Protein AF-A0ABD1J0Z0-F1 (afdb_monomer_lite)

InterPro domains:
  IPR004020 DAPIN domain [PF02758] (8-76)
  IPR004020 DAPIN domain [PS50824] (1-85)
  IPR004020 DAPIN domain [SM01289] (4-81)
  IPR011029 Death-like domain superfamily [G3DSA:1.10.533.10] (1-86)
  IPR011029 Death-like domain superfamily [SSF47986] (2-84)

Sequence (266 aa):
MDALKNTLRTTLKKLSAGQFTHFKRHLNERGQIQWGDLENSDRYDTVDQIVQVYTIINSGRIVLGILRAMNLNQMALDMENELNNFHRLHGQEDVRNQEIDNNDNSRSTYMNECRSSFPFLKGLREQEKVRLAALREGRPWMSGNMKASLTSEMSVLSGQIRAVEEEIDQTKYLKERKKTELNMLKEQMNFYRRFKPTFDKSADLLESFETEEQIREEFEKLRQFVRDEEAAMVVAQREEEERRNRRMKEAFHSIIQQCPSLLSTR

Secondary structure (DSSP, 8-state):
-HHHHHHHHHHHHHS-HHHHHHHHHHHHHTTSS-HHHHHS--HHHHHHHHHHHH-HHHHHHHHHHHHHHTT-HHHHHHHHHHHHHHHHHH--S-SS---S---HHHHHHHHHHHHHHHHHHHHHHHHHHHHHHHHHH--TTS-HHHHHHHHHHHHHHHHHHHHHHHHHHHHHHHHHHHHHHHHHHHHHHHHHHHHHHHHHHHHHHHH--HHHHHHHHHHHHHHHHHHHHHHHHHHHHHHHHHHHHHHHHHHHHHHHHHHHHHHS--

Organism: NCBI:txid363190

Foldseek 3Di:
DVQLLVLQLVLLVPDDPVRNVQLLVLVVVVPQDHVVQVVPDDSSSVSVSLCVRQNSVVSLVSSLVSCVVVVVPVSSVVSVVSVVVVCVVPVPPDPDPPPPPDDVPVVVVVVVVVVVCVVVLVVVVVVLVVVLVVLVVPDPPDDPVNSVVVNVVSVVVVVVSVVVVVVVVVVVVVVVVVVVVVVVVVVVVVVCVVCVVVVVVVVVVVVPPPVVVVVVVVVVVVVVVVVVVVVVVVVVVVVVVVVVVVVVVVVVVVVVVCVVVVVPPD

pLDDT: mean 73.11, std 15.33, range [31.53, 94.69]

Structure (mmCIF, N/CA/C/O backbone):
data_AF-A0ABD1J0Z0-F1
#
_entry.id   AF-A0ABD1J0Z0-F1
#
loop_
_atom_site.group_PDB
_atom_site.id
_atom_site.type_symbol
_atom_site.label_atom_id
_atom_site.label_alt_id
_atom_site.label_comp_id
_atom_site.label_asym_id
_atom_site.label_entity_id
_atom_site.label_seq_id
_atom_site.pdbx_PDB_ins_code
_atom_site.Cartn_x
_atom_site.Cartn_y
_atom_site.Cartn_z
_atom_site.occupancy
_atom_site.B_iso_or_equiv
_atom_site.auth_seq_id
_atom_site.auth_comp_id
_atom_site.auth_asym_id
_atom_site.auth_atom_id
_atom_site.pdbx_PDB_model_num
ATOM 1 N N . MET A 1 1 ? -4.048 -16.043 -6.644 1.00 57.72 1 MET A N 1
ATOM 2 C CA . MET A 1 1 ? -4.704 -14.767 -7.018 1.00 57.72 1 MET A CA 1
ATOM 3 C C . MET A 1 1 ? -6.145 -14.710 -6.516 1.00 57.72 1 MET A C 1
ATOM 5 O O . MET A 1 1 ? -6.463 -13.773 -5.795 1.00 57.72 1 MET A O 1
ATOM 9 N N . ASP A 1 2 ? -6.981 -15.719 -6.792 1.00 71.25 2 ASP A N 1
ATOM 10 C CA . ASP A 1 2 ? -8.398 -15.729 -6.368 1.00 71.25 2 ASP A CA 1
ATOM 11 C C . ASP A 1 2 ? -8.613 -15.686 -4.853 1.00 71.25 2 ASP A C 1
ATOM 13 O O . ASP A 1 2 ? -9.567 -15.079 -4.374 1.00 71.25 2 ASP A O 1
ATOM 17 N N . ALA A 1 3 ? -7.689 -16.257 -4.082 1.00 75.62 3 ALA A N 1
ATOM 18 C CA . ALA A 1 3 ? -7.784 -16.264 -2.628 1.00 75.62 3 ALA A CA 1
ATOM 19 C C . ALA A 1 3 ? -7.747 -14.849 -2.011 1.00 75.62 3 ALA A C 1
ATOM 21 O O . ALA A 1 3 ? -8.566 -14.536 -1.155 1.00 75.62 3 ALA A O 1
ATOM 22 N N . LEU A 1 4 ? -6.886 -13.957 -2.520 1.00 79.50 4 LEU A N 1
ATOM 23 C CA . LEU A 1 4 ? -6.795 -12.562 -2.060 1.00 79.50 4 LEU A CA 1
ATOM 24 C C . LEU A 1 4 ? -8.058 -11.767 -2.412 1.00 79.50 4 LEU A C 1
ATOM 26 O O . LEU A 1 4 ? -8.567 -10.991 -1.605 1.00 79.50 4 LEU A O 1
ATOM 30 N N . LYS A 1 5 ? -8.593 -11.996 -3.615 1.00 85.56 5 LYS A N 1
ATOM 31 C CA . LYS A 1 5 ? -9.851 -11.396 -4.064 1.00 85.56 5 LYS A CA 1
ATOM 32 C C . LYS A 1 5 ? -11.025 -11.863 -3.194 1.00 85.56 5 LYS A C 1
ATOM 34 O O . LYS A 1 5 ? -11.883 -11.058 -2.838 1.00 85.56 5 LYS A O 1
ATOM 39 N N . ASN A 1 6 ? -11.033 -13.133 -2.793 1.00 87.25 6 ASN A N 1
ATOM 40 C CA . ASN A 1 6 ? -12.034 -13.681 -1.881 1.00 87.25 6 ASN A CA 1
ATOM 41 C C . ASN A 1 6 ? -11.930 -13.090 -0.473 1.00 87.25 6 ASN A C 1
ATOM 43 O O . ASN A 1 6 ? -12.966 -12.737 0.081 1.00 87.25 6 ASN A O 1
ATOM 47 N N . THR A 1 7 ? -10.724 -12.887 0.063 1.00 88.19 7 THR A N 1
ATOM 48 C CA . THR A 1 7 ? -10.521 -12.197 1.351 1.00 88.19 7 THR A CA 1
ATOM 49 C C . THR A 1 7 ? -11.072 -10.768 1.334 1.00 88.19 7 THR A C 1
ATOM 51 O O . THR A 1 7 ? -11.726 -10.337 2.277 1.00 88.19 7 THR A O 1
ATOM 54 N N . LEU A 1 8 ? -10.895 -10.022 0.238 1.00 89.38 8 LEU A N 1
ATOM 55 C CA . LEU A 1 8 ? -11.501 -8.687 0.107 1.00 89.38 8 LEU A CA 1
ATOM 56 C C . LEU A 1 8 ? -13.035 -8.758 0.149 1.00 89.38 8 LEU A C 1
ATOM 58 O O . LEU A 1 8 ? -13.685 -7.971 0.839 1.00 89.38 8 LEU A O 1
ATOM 62 N N . ARG A 1 9 ? -13.611 -9.735 -0.561 1.00 91.69 9 ARG A N 1
ATOM 63 C CA . ARG A 1 9 ? -15.062 -9.957 -0.630 1.00 91.69 9 ARG A CA 1
ATOM 64 C C . ARG A 1 9 ? -15.645 -10.359 0.724 1.00 91.69 9 ARG A C 1
ATOM 66 O O . ARG A 1 9 ? -16.692 -9.836 1.106 1.00 91.69 9 ARG A O 1
ATOM 73 N N . THR A 1 10 ? -14.993 -11.258 1.460 1.00 91.69 10 THR A N 1
ATOM 74 C CA . THR A 1 10 ? -15.446 -11.683 2.794 1.00 91.69 10 THR A CA 1
ATOM 75 C C . THR A 1 10 ? -15.390 -10.531 3.789 1.00 91.69 10 THR A C 1
ATOM 77 O O . THR A 1 10 ? -16.343 -10.354 4.547 1.00 91.69 10 THR A O 1
ATOM 80 N N . THR A 1 11 ? -14.349 -9.699 3.743 1.00 90.69 11 THR A N 1
ATOM 81 C CA . THR A 1 11 ? -14.239 -8.521 4.611 1.00 90.69 11 THR A CA 1
ATOM 82 C C . THR A 1 11 ? -15.324 -7.491 4.315 1.00 90.69 11 THR A C 1
ATOM 84 O O . THR A 1 11 ? -16.048 -7.081 5.220 1.00 90.69 11 THR A O 1
ATOM 87 N N . LEU A 1 12 ? -15.528 -7.129 3.045 1.00 91.38 12 LEU A N 1
ATOM 88 C CA . LEU A 1 12 ? -16.572 -6.172 2.656 1.00 91.38 12 LEU A CA 1
ATOM 89 C C . LEU A 1 12 ? -17.987 -6.689 2.956 1.00 91.38 12 LEU A C 1
ATOM 91 O O . LEU A 1 12 ? -18.879 -5.899 3.270 1.00 91.38 12 LEU A O 1
ATOM 95 N N . LYS A 1 13 ? -18.203 -8.011 2.932 1.00 92.81 13 LYS A N 1
ATOM 96 C CA . LYS A 1 13 ? -19.469 -8.646 3.335 1.00 92.81 13 LYS A CA 1
ATOM 97 C C . LYS A 1 13 ? -19.798 -8.451 4.816 1.00 92.81 13 LYS A C 1
ATOM 99 O O . LYS A 1 13 ? -20.978 -8.358 5.145 1.00 92.81 13 LYS A O 1
ATOM 104 N N . LYS A 1 14 ? -18.791 -8.362 5.690 1.00 92.00 14 LYS A N 1
ATOM 105 C CA . LYS A 1 14 ? -18.983 -8.134 7.133 1.00 92.00 14 LYS A CA 1
ATOM 106 C C . LYS A 1 14 ? -19.418 -6.695 7.456 1.00 92.00 14 LYS A C 1
ATOM 108 O O . LYS A 1 14 ? -19.897 -6.452 8.559 1.00 92.00 14 LYS A O 1
ATOM 113 N N . LEU A 1 15 ? -19.286 -5.748 6.520 1.00 90.69 15 LEU A N 1
ATOM 114 C CA . LEU A 1 15 ? -19.716 -4.361 6.718 1.00 90.69 15 LEU A CA 1
ATOM 115 C C . LEU A 1 15 ? -21.243 -4.228 6.687 1.00 90.69 15 LEU A C 1
ATOM 117 O O . LEU A 1 15 ? -21.913 -4.716 5.765 1.00 90.69 15 LEU A O 1
ATOM 121 N N . SER A 1 16 ? -21.789 -3.480 7.648 1.00 91.94 16 SER A N 1
ATOM 122 C CA . SER A 1 16 ? -23.187 -3.041 7.611 1.00 91.94 16 SER A CA 1
ATOM 123 C C . SER A 1 16 ? -23.439 -2.115 6.414 1.00 91.94 16 SER A C 1
ATOM 125 O O . SER A 1 16 ? -22.505 -1.549 5.845 1.00 91.94 16 SER A O 1
ATOM 127 N N . ALA A 1 17 ? -24.700 -1.928 6.014 1.00 87.56 17 ALA A N 1
ATOM 128 C CA . ALA A 1 17 ? -25.032 -1.062 4.878 1.00 87.56 17 ALA A CA 1
ATOM 129 C C . ALA A 1 17 ? -24.519 0.382 5.070 1.00 87.56 17 ALA A C 1
ATOM 131 O O . ALA A 1 17 ? -23.944 0.957 4.150 1.00 87.56 17 ALA A O 1
ATOM 132 N N . GLY A 1 18 ? -24.643 0.936 6.283 1.00 87.25 18 GLY A N 1
ATOM 133 C CA . GLY A 1 18 ? -24.133 2.274 6.606 1.00 87.25 18 GLY A CA 1
ATOM 134 C C . GLY A 1 18 ? -22.604 2.361 6.573 1.00 87.25 18 GLY A C 1
ATOM 135 O O . GLY A 1 18 ? -22.048 3.308 6.017 1.00 87.25 18 GLY A O 1
ATOM 136 N N . GLN A 1 19 ? -21.915 1.340 7.095 1.00 89.06 19 GLN A N 1
ATOM 137 C CA . GLN A 1 19 ? -20.453 1.254 7.019 1.00 89.06 19 GLN A CA 1
ATOM 138 C C . GLN A 1 19 ? -19.984 1.130 5.569 1.00 89.06 19 GLN A C 1
ATOM 140 O O . GLN A 1 19 ? -19.036 1.794 5.169 1.00 89.06 19 GLN A O 1
ATOM 145 N N . PHE A 1 20 ? -20.670 0.332 4.756 1.00 92.62 20 PHE A N 1
ATOM 146 C CA . PHE A 1 20 ? -20.324 0.164 3.352 1.00 92.62 20 PHE A CA 1
ATOM 147 C C . PHE A 1 20 ? -20.479 1.472 2.558 1.00 92.62 20 PHE A C 1
ATOM 149 O O . PHE A 1 20 ? -19.602 1.815 1.771 1.00 92.62 20 PHE A O 1
ATOM 156 N N . THR A 1 21 ? -21.512 2.274 2.826 1.00 90.50 21 THR A N 1
ATOM 157 C CA . THR A 1 21 ? -21.639 3.618 2.234 1.00 90.50 21 THR A CA 1
ATOM 158 C C . THR A 1 21 ? -20.484 4.540 2.640 1.00 90.50 21 THR A C 1
ATOM 160 O O . THR A 1 21 ? -19.906 5.218 1.790 1.00 90.50 21 THR A O 1
ATOM 163 N N . HIS A 1 22 ? -20.088 4.530 3.918 1.00 90.25 22 HIS A N 1
ATOM 164 C CA . HIS A 1 22 ? -18.912 5.274 4.384 1.00 90.25 22 HIS A CA 1
ATOM 165 C C . HIS A 1 22 ? -17.612 4.799 3.723 1.00 90.25 22 HIS A C 1
ATOM 167 O O . HIS A 1 22 ? -16.775 5.617 3.347 1.00 90.25 22 HIS A O 1
ATOM 173 N N . PHE A 1 23 ? -17.471 3.491 3.526 1.00 92.50 23 PHE A N 1
ATOM 174 C CA . PHE A 1 23 ? -16.334 2.886 2.845 1.00 92.50 23 PHE A CA 1
ATOM 175 C C . PHE A 1 23 ? -16.229 3.356 1.386 1.00 92.50 23 PHE A C 1
ATOM 177 O O . PHE A 1 23 ? -15.158 3.785 0.954 1.00 92.50 23 PHE A O 1
ATOM 184 N N . LYS A 1 24 ? -17.347 3.370 0.643 1.00 90.69 24 LYS A N 1
ATOM 185 C CA . LYS A 1 24 ? -17.396 3.892 -0.735 1.00 90.69 24 LYS A CA 1
ATOM 186 C C . LYS A 1 24 ? -16.998 5.370 -0.802 1.00 90.69 24 LYS A C 1
ATOM 188 O O . LYS A 1 24 ? -16.311 5.782 -1.732 1.00 90.69 24 LYS A O 1
ATOM 193 N N . ARG A 1 25 ? -17.352 6.164 0.215 1.00 87.62 25 ARG A N 1
ATOM 194 C CA . ARG A 1 25 ? -16.965 7.582 0.287 1.00 87.62 25 ARG A CA 1
ATOM 195 C C . ARG A 1 25 ? -15.455 7.746 0.436 1.00 87.62 25 ARG A C 1
ATOM 197 O O . ARG A 1 25 ? -14.864 8.512 -0.314 1.00 87.62 25 ARG A O 1
ATOM 204 N N . HIS A 1 26 ? -14.825 6.963 1.307 1.00 86.56 26 HIS A N 1
ATOM 205 C CA . HIS A 1 26 ? -13.367 6.964 1.447 1.00 86.56 26 HIS A CA 1
ATOM 206 C C . HIS A 1 26 ? -12.625 6.444 0.208 1.00 86.56 26 HIS A C 1
ATOM 208 O O . HIS A 1 26 ? -11.503 6.875 -0.053 1.00 86.56 26 HIS A O 1
ATOM 214 N N . LEU A 1 27 ? -13.220 5.534 -0.569 1.00 87.19 27 LEU A N 1
ATOM 215 C CA . LEU A 1 27 ? -12.673 5.149 -1.875 1.00 87.19 27 LEU A CA 1
ATOM 216 C C . LEU A 1 27 ? -12.713 6.311 -2.870 1.00 87.19 27 LEU A C 1
ATOM 218 O O . LEU A 1 27 ? -11.708 6.584 -3.523 1.00 87.19 27 LEU A O 1
ATOM 222 N N . ASN A 1 28 ? -13.840 7.020 -2.939 1.00 86.12 28 ASN A N 1
ATOM 223 C CA . ASN A 1 28 ? -14.001 8.182 -3.810 1.00 86.12 28 ASN A CA 1
ATOM 224 C C . ASN A 1 28 ? -13.073 9.345 -3.412 1.00 86.12 28 ASN A C 1
ATOM 226 O O . ASN A 1 28 ? -12.472 9.979 -4.271 1.00 86.12 28 ASN A O 1
ATOM 230 N N . GLU A 1 29 ? -12.875 9.583 -2.112 1.00 82.50 29 GLU A N 1
ATOM 231 C CA . GLU A 1 29 ? -11.940 10.596 -1.591 1.00 82.50 29 GLU A CA 1
ATOM 232 C C . GLU A 1 29 ? -10.480 10.345 -2.011 1.00 82.50 29 GLU A C 1
ATOM 234 O O . GLU A 1 29 ? -9.686 11.280 -2.083 1.00 82.50 29 GLU A O 1
ATOM 239 N N . ARG A 1 30 ? -10.115 9.097 -2.338 1.00 78.25 30 ARG A N 1
ATOM 240 C CA . ARG A 1 30 ? -8.788 8.750 -2.881 1.00 78.25 30 ARG A CA 1
ATOM 241 C C . ARG A 1 30 ? -8.654 9.048 -4.380 1.00 78.25 30 ARG A C 1
ATOM 243 O O . ARG A 1 30 ? -7.553 8.932 -4.915 1.00 78.25 30 ARG A O 1
ATOM 250 N N . GLY A 1 31 ? -9.747 9.413 -5.051 1.00 72.38 31 GLY A N 1
ATOM 251 C CA . GLY A 1 31 ? -9.774 9.988 -6.397 1.00 72.38 31 GLY A CA 1
ATOM 252 C C . GLY A 1 31 ? -9.572 9.021 -7.565 1.00 72.38 31 GLY A C 1
ATOM 253 O O . GLY A 1 31 ? -9.663 9.459 -8.708 1.00 72.38 31 GLY A O 1
ATOM 254 N N . GLN A 1 32 ? -9.304 7.731 -7.327 1.00 79.00 32 GLN A N 1
ATOM 255 C CA . GLN A 1 32 ? -9.068 6.774 -8.422 1.00 79.00 32 GLN A CA 1
ATOM 256 C C . GLN A 1 32 ? -10.310 5.996 -8.868 1.00 79.00 32 GLN A C 1
ATOM 258 O O . GLN A 1 32 ? -10.281 5.384 -9.930 1.00 79.00 32 GLN A O 1
ATOM 263 N N . ILE A 1 33 ? -11.389 6.016 -8.084 1.00 82.06 33 ILE A N 1
ATOM 264 C CA . ILE A 1 33 ? -12.683 5.436 -8.459 1.00 82.06 33 ILE A CA 1
ATOM 265 C C . ILE A 1 33 ? -13.734 6.519 -8.242 1.00 82.06 33 ILE A C 1
ATOM 267 O O . ILE A 1 33 ? -13.812 7.082 -7.150 1.00 82.06 33 ILE A O 1
ATOM 271 N N . GLN A 1 34 ? -14.507 6.831 -9.280 1.00 79.69 34 GLN A N 1
ATOM 272 C CA . GLN A 1 34 ? -15.513 7.887 -9.222 1.00 79.69 34 GLN A CA 1
ATOM 273 C C . GLN A 1 34 ? -16.756 7.413 -8.467 1.00 79.69 34 GLN A C 1
ATOM 275 O O . GLN A 1 34 ? -17.140 6.245 -8.537 1.00 79.69 34 GLN A O 1
ATOM 280 N N . TRP A 1 35 ? -17.442 8.336 -7.787 1.00 81.75 35 TRP A N 1
ATOM 281 C CA . TRP A 1 35 ? -18.687 8.018 -7.083 1.00 81.75 35 TRP A CA 1
ATOM 282 C C . TRP A 1 35 ? -19.754 7.406 -8.000 1.00 81.75 35 TRP A C 1
ATOM 284 O O . TRP A 1 35 ? -20.455 6.498 -7.570 1.00 81.75 35 TRP A O 1
ATOM 294 N N . GLY A 1 36 ? -19.838 7.839 -9.264 1.00 80.00 36 GLY A N 1
ATOM 295 C CA . GLY A 1 36 ? -20.792 7.286 -10.236 1.00 80.00 36 GLY A CA 1
ATOM 296 C C . GLY A 1 36 ? -20.610 5.784 -10.482 1.00 80.00 36 GLY A C 1
ATOM 297 O O . GLY A 1 36 ? -21.595 5.063 -10.620 1.00 80.00 36 GLY A O 1
ATOM 298 N N . ASP A 1 37 ? -19.369 5.294 -10.435 1.00 79.81 37 ASP A N 1
ATOM 299 C CA . ASP A 1 37 ? -19.067 3.864 -10.559 1.00 79.81 37 ASP A CA 1
ATOM 300 C C . ASP A 1 37 ? -19.389 3.105 -9.263 1.00 79.81 37 ASP A C 1
ATOM 302 O O . ASP A 1 37 ? -19.700 1.917 -9.288 1.00 79.81 37 ASP A O 1
ATOM 306 N N . LEU A 1 38 ? -19.346 3.789 -8.118 1.00 83.81 38 LEU A N 1
ATOM 307 C CA . LEU A 1 38 ? -19.572 3.219 -6.788 1.00 83.81 38 LEU A CA 1
ATOM 308 C C . LEU A 1 38 ? -21.039 3.280 -6.343 1.00 83.81 38 LEU A C 1
ATOM 310 O O . LEU A 1 38 ? -21.435 2.529 -5.452 1.00 83.81 38 LEU A O 1
ATOM 314 N N . GLU A 1 39 ? -21.853 4.164 -6.913 1.00 78.25 39 GLU A N 1
ATOM 315 C CA . GLU A 1 39 ? -23.208 4.465 -6.440 1.00 78.25 39 GLU A CA 1
ATOM 316 C C . GLU A 1 39 ? -24.092 3.214 -6.433 1.00 78.25 39 GLU A C 1
ATOM 318 O O . GLU A 1 39 ? -24.613 2.833 -5.379 1.00 78.25 39 GLU A O 1
ATOM 323 N N . ASN A 1 40 ? -24.130 2.511 -7.566 1.00 81.62 40 ASN A N 1
ATOM 324 C CA . ASN A 1 40 ? -24.931 1.300 -7.763 1.00 81.62 40 ASN A CA 1
ATOM 325 C C . ASN A 1 40 ? -24.149 -0.003 -7.556 1.00 81.62 40 ASN A C 1
ATOM 327 O O . ASN A 1 40 ? -24.737 -1.079 -7.627 1.00 81.62 40 ASN A O 1
ATOM 331 N N . SER A 1 41 ? -22.844 0.086 -7.290 1.00 87.19 41 SER A N 1
ATOM 332 C CA . SER A 1 41 ? -21.998 -1.092 -7.114 1.00 87.19 41 SER A CA 1
ATOM 333 C C . SER A 1 41 ? -22.311 -1.819 -5.816 1.00 87.19 41 SER A C 1
ATOM 335 O O . SER A 1 41 ? -22.348 -1.222 -4.726 1.00 87.19 41 SER A O 1
ATOM 337 N N . ASP A 1 42 ? -22.486 -3.134 -5.931 1.00 89.19 42 ASP A N 1
ATOM 338 C CA . ASP A 1 42 ? -22.567 -4.007 -4.777 1.00 89.19 42 ASP A CA 1
ATOM 339 C C . ASP A 1 42 ? -21.168 -4.254 -4.168 1.00 89.19 42 ASP A C 1
ATOM 341 O O . ASP A 1 42 ? -20.144 -3.700 -4.590 1.00 89.19 42 ASP A O 1
ATOM 345 N N . ARG A 1 43 ? -21.104 -5.054 -3.100 1.00 90.62 43 ARG A N 1
ATOM 346 C CA . ARG A 1 43 ? -19.839 -5.349 -2.402 1.00 90.62 43 ARG A CA 1
ATOM 347 C C . ARG A 1 43 ? -18.837 -6.089 -3.286 1.00 90.62 43 ARG A C 1
ATOM 349 O O . ARG A 1 43 ? -17.636 -5.933 -3.091 1.00 90.62 43 ARG A O 1
ATOM 356 N N . TYR A 1 44 ? -19.316 -6.909 -4.210 1.00 89.75 44 TYR A N 1
ATOM 357 C CA . TYR A 1 44 ? -18.504 -7.703 -5.116 1.00 89.75 44 TYR A CA 1
ATOM 358 C C . TYR A 1 44 ? -18.026 -6.864 -6.302 1.00 89.75 44 TYR A C 1
ATOM 360 O O . TYR A 1 44 ? -16.838 -6.915 -6.619 1.00 89.75 44 TYR A O 1
ATOM 368 N N . ASP A 1 45 ? -18.901 -6.035 -6.864 1.00 90.44 45 ASP A N 1
ATOM 369 C CA . ASP A 1 45 ? -18.573 -5.071 -7.917 1.00 90.44 45 ASP A CA 1
ATOM 370 C C . ASP A 1 45 ? -17.522 -4.071 -7.427 1.00 90.44 45 ASP A C 1
ATOM 372 O O . ASP A 1 45 ? -16.527 -3.813 -8.101 1.00 90.44 45 ASP A O 1
ATOM 376 N N . THR A 1 46 ? -17.670 -3.597 -6.185 1.00 88.56 46 THR A N 1
ATOM 377 C CA . THR A 1 46 ? -16.708 -2.684 -5.554 1.00 88.56 46 THR A CA 1
ATOM 378 C C . THR A 1 46 ? -15.330 -3.338 -5.396 1.00 88.56 46 THR A C 1
ATOM 380 O O . THR A 1 46 ? -14.314 -2.696 -5.652 1.00 88.56 46 THR A O 1
ATOM 383 N N . VAL A 1 47 ? -15.249 -4.622 -5.012 1.00 90.25 47 VAL A N 1
ATOM 384 C CA . VAL A 1 47 ? -13.956 -5.340 -4.972 1.00 90.25 47 VAL A CA 1
ATOM 385 C C . VAL A 1 47 ? -13.333 -5.418 -6.356 1.00 90.25 47 VAL A C 1
ATOM 387 O O . VAL A 1 47 ? -12.120 -5.261 -6.488 1.00 90.25 47 VAL A O 1
ATOM 390 N N . ASP A 1 48 ? -14.141 -5.664 -7.378 1.00 89.50 48 ASP A N 1
ATOM 391 C CA . ASP A 1 48 ? -13.647 -5.840 -8.738 1.00 89.50 48 ASP A CA 1
ATOM 392 C C . ASP A 1 48 ? -13.105 -4.529 -9.296 1.00 89.50 48 ASP A C 1
ATOM 394 O O . ASP A 1 48 ? -12.005 -4.524 -9.848 1.00 89.50 48 ASP A O 1
ATOM 398 N N . GLN A 1 49 ? -13.785 -3.418 -9.019 1.00 88.06 49 GLN A N 1
ATOM 399 C CA . GLN A 1 49 ? -13.304 -2.071 -9.317 1.00 88.06 49 GLN A CA 1
ATOM 400 C C . GLN A 1 49 ? -11.986 -1.753 -8.593 1.00 88.06 49 GLN A C 1
ATOM 402 O O . GLN A 1 49 ? -11.036 -1.282 -9.219 1.00 88.06 49 GLN A O 1
ATOM 407 N N . ILE A 1 50 ? -11.870 -2.067 -7.295 1.00 85.69 50 ILE A N 1
ATOM 408 C CA . ILE A 1 50 ? -10.622 -1.857 -6.538 1.00 85.69 50 ILE A CA 1
ATOM 409 C C . ILE A 1 50 ? -9.479 -2.680 -7.144 1.00 85.69 50 ILE A C 1
ATOM 411 O O . ILE A 1 50 ? -8.384 -2.157 -7.354 1.00 85.69 50 ILE A O 1
ATOM 415 N N . VAL A 1 51 ? -9.728 -3.955 -7.446 1.00 87.38 51 VAL A N 1
ATOM 416 C CA . VAL A 1 51 ? -8.726 -4.866 -8.014 1.00 87.38 51 VAL A CA 1
ATOM 417 C C . VAL A 1 51 ? -8.286 -4.429 -9.407 1.00 87.38 51 VAL A C 1
ATOM 419 O O . VAL A 1 51 ? -7.093 -4.509 -9.716 1.00 87.38 51 VAL A O 1
ATOM 422 N N . GLN A 1 52 ? -9.221 -3.943 -10.220 1.00 84.69 52 GLN A N 1
ATOM 423 C CA . GLN A 1 52 ? -8.956 -3.433 -11.559 1.00 84.69 52 GLN A CA 1
ATOM 424 C C . GLN A 1 52 ? -8.077 -2.177 -11.530 1.00 84.69 52 GLN A C 1
ATOM 426 O O . GLN A 1 52 ? -7.165 -2.062 -12.346 1.00 84.69 52 GLN A O 1
ATOM 431 N N . VAL A 1 53 ? -8.312 -1.266 -10.582 1.00 81.19 53 VAL A N 1
ATOM 432 C CA . VAL A 1 53 ? -7.594 0.016 -10.496 1.00 81.19 53 VAL A CA 1
ATOM 433 C C . VAL A 1 53 ? -6.248 -0.112 -9.777 1.00 81.19 53 VAL A C 1
ATOM 435 O O . VAL A 1 53 ? -5.243 0.418 -10.243 1.00 81.19 53 VAL A O 1
ATOM 438 N N . TYR A 1 54 ? -6.191 -0.838 -8.659 1.00 72.38 54 TYR A N 1
ATOM 439 C CA . TYR A 1 54 ? -5.022 -0.836 -7.774 1.00 72.38 54 TYR A CA 1
ATOM 440 C C . TYR A 1 54 ? -4.118 -2.069 -7.904 1.00 72.38 54 TYR A C 1
ATOM 442 O O . TYR A 1 54 ? -3.033 -2.073 -7.322 1.00 72.38 54 TYR A O 1
ATOM 450 N N . THR A 1 55 ? -4.487 -3.093 -8.682 1.00 74.50 55 THR A N 1
ATOM 451 C CA . THR A 1 55 ? -3.910 -4.459 -8.665 1.00 74.50 55 THR A CA 1
ATOM 452 C C . THR A 1 55 ? -4.219 -5.223 -7.370 1.00 74.50 55 THR A C 1
ATOM 454 O O . THR A 1 55 ? -4.358 -4.633 -6.297 1.00 74.50 55 THR A O 1
ATOM 457 N N . ILE A 1 56 ? -4.301 -6.559 -7.437 1.00 70.12 56 ILE A N 1
ATOM 458 C CA . ILE A 1 56 ? -4.704 -7.432 -6.311 1.00 70.12 56 ILE A CA 1
ATOM 459 C C . ILE A 1 56 ? -3.886 -7.180 -5.031 1.00 70.12 56 ILE A C 1
ATOM 461 O O . ILE A 1 56 ? -4.447 -7.156 -3.937 1.00 70.12 56 ILE A O 1
ATOM 465 N N . ILE A 1 57 ? -2.575 -6.958 -5.156 1.00 66.88 57 ILE A N 1
ATOM 466 C CA . ILE A 1 57 ? -1.676 -6.803 -4.003 1.00 66.88 57 ILE A CA 1
ATOM 467 C C . ILE A 1 57 ? -1.902 -5.454 -3.305 1.00 66.88 57 ILE A C 1
ATOM 469 O O . ILE A 1 57 ? -2.029 -5.410 -2.080 1.00 66.88 57 ILE A O 1
ATOM 473 N N . ASN A 1 58 ? -2.014 -4.351 -4.054 1.00 73.81 58 ASN A N 1
ATOM 474 C CA . ASN A 1 58 ? -2.252 -3.046 -3.426 1.00 73.81 58 ASN A CA 1
ATOM 475 C C . ASN A 1 58 ? -3.713 -2.867 -2.994 1.00 73.81 58 ASN A C 1
ATOM 477 O O . ASN A 1 58 ? -3.974 -2.093 -2.076 1.00 73.81 58 ASN A O 1
ATOM 481 N N . SER A 1 59 ? -4.648 -3.622 -3.581 1.00 82.75 59 SER A N 1
ATOM 482 C CA . SER A 1 59 ? -6.059 -3.635 -3.171 1.00 82.75 59 SER A CA 1
ATOM 483 C C . SER A 1 59 ? -6.212 -3.957 -1.686 1.00 82.75 59 SER A C 1
ATOM 485 O O . SER A 1 59 ? -6.931 -3.256 -0.979 1.00 82.75 59 SER A O 1
ATOM 487 N N . GLY A 1 60 ? -5.465 -4.947 -1.181 1.00 82.56 60 GLY A N 1
ATOM 488 C CA . GLY A 1 60 ? -5.446 -5.282 0.246 1.00 82.56 60 GLY A CA 1
ATOM 489 C C . GLY A 1 60 ? -5.045 -4.101 1.128 1.00 82.56 60 GLY A C 1
ATOM 490 O O . GLY A 1 60 ? -5.731 -3.791 2.097 1.00 82.56 60 GLY A O 1
ATOM 491 N N . ARG A 1 61 ? -3.989 -3.374 0.745 1.00 81.44 61 ARG A N 1
ATOM 492 C CA . ARG A 1 61 ? -3.510 -2.196 1.488 1.00 81.44 61 ARG A CA 1
ATOM 493 C C . ARG A 1 61 ? -4.517 -1.050 1.492 1.00 81.44 61 ARG A C 1
ATOM 495 O O . ARG A 1 61 ? -4.691 -0.403 2.522 1.00 81.44 61 ARG A O 1
ATOM 502 N N . ILE A 1 62 ? -5.178 -0.802 0.361 1.00 85.06 62 ILE A N 1
ATOM 503 C CA . ILE A 1 62 ? -6.196 0.249 0.251 1.00 85.06 62 ILE A CA 1
ATOM 504 C C . ILE A 1 62 ? -7.382 -0.062 1.162 1.00 85.06 62 ILE A C 1
ATOM 506 O O . ILE A 1 62 ? -7.780 0.797 1.949 1.00 85.06 62 ILE A O 1
ATOM 510 N N . VAL A 1 63 ? -7.904 -1.291 1.108 1.00 87.75 63 VAL A N 1
ATOM 511 C CA . VAL A 1 63 ? -9.032 -1.706 1.950 1.00 87.75 63 VAL A CA 1
ATOM 512 C C . VAL A 1 63 ? -8.665 -1.630 3.434 1.00 87.75 63 VAL A C 1
ATOM 514 O O . VAL A 1 63 ? -9.410 -1.020 4.197 1.00 87.75 63 VAL A O 1
ATOM 517 N N . LEU A 1 64 ? -7.493 -2.132 3.839 1.00 86.12 64 LEU A N 1
ATOM 518 C CA . LEU A 1 64 ? -7.003 -2.018 5.222 1.00 86.12 64 LEU A CA 1
ATOM 519 C C . LEU A 1 64 ? -6.899 -0.559 5.687 1.00 86.12 64 LEU A C 1
ATOM 521 O O . LEU A 1 64 ? -7.363 -0.216 6.774 1.00 86.12 64 LEU A O 1
ATOM 525 N N . GLY A 1 65 ? -6.337 0.318 4.851 1.00 80.62 65 GLY A N 1
ATOM 526 C CA . GLY A 1 65 ? -6.202 1.739 5.166 1.00 80.62 65 GLY A CA 1
ATOM 527 C C . GLY A 1 65 ? -7.547 2.445 5.351 1.00 80.62 65 GLY A C 1
ATOM 528 O O . GLY A 1 65 ? -7.658 3.341 6.184 1.00 80.62 65 GLY A O 1
ATOM 529 N N . ILE A 1 66 ? -8.577 2.042 4.605 1.00 85.88 66 ILE A N 1
ATOM 530 C CA . ILE A 1 66 ? -9.930 2.593 4.752 1.00 85.88 66 ILE A CA 1
ATOM 531 C C . ILE A 1 66 ? -10.618 2.043 6.005 1.00 85.88 66 ILE A C 1
ATOM 533 O O . ILE A 1 66 ? -11.219 2.814 6.746 1.00 85.88 66 ILE A O 1
ATOM 537 N N . LEU A 1 67 ? -10.500 0.741 6.281 1.00 88.19 67 LEU A N 1
ATOM 538 C CA . LEU A 1 67 ? -11.073 0.137 7.489 1.00 88.19 67 LEU A CA 1
ATOM 539 C C . LEU A 1 67 ? -10.525 0.800 8.761 1.00 88.19 67 LEU A C 1
ATOM 541 O O . LEU A 1 67 ? -11.304 1.141 9.649 1.00 88.19 67 LEU A O 1
ATOM 545 N N . ARG A 1 68 ? -9.214 1.071 8.812 1.00 85.12 68 ARG A N 1
ATOM 546 C CA . ARG A 1 68 ? -8.582 1.815 9.917 1.00 85.12 68 ARG A CA 1
ATOM 547 C C . ARG A 1 68 ? -9.076 3.265 10.000 1.00 85.12 68 ARG A C 1
ATOM 549 O O . ARG A 1 68 ? -9.397 3.735 11.085 1.00 85.12 68 ARG A O 1
ATOM 556 N N . ALA A 1 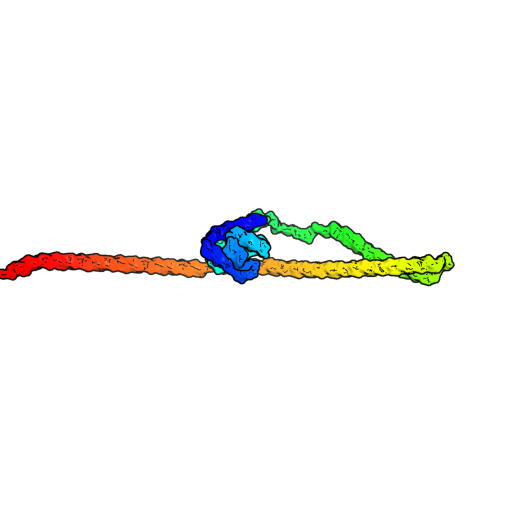69 ? -9.231 3.956 8.867 1.00 80.06 69 ALA A N 1
ATOM 557 C CA . ALA A 1 69 ? -9.783 5.319 8.836 1.00 80.06 69 ALA A CA 1
ATOM 558 C C . ALA A 1 69 ? -11.243 5.396 9.326 1.00 80.06 69 ALA A C 1
ATOM 560 O O . ALA A 1 69 ? -11.667 6.412 9.871 1.00 80.06 69 ALA A O 1
ATOM 561 N N . MET A 1 70 ? -12.001 4.309 9.174 1.00 84.81 70 MET A N 1
ATOM 562 C CA . MET A 1 70 ? -13.369 4.170 9.681 1.00 84.81 70 MET A CA 1
ATOM 563 C C . MET A 1 70 ? -13.445 3.649 11.126 1.00 84.81 70 MET A C 1
ATOM 565 O O . MET A 1 70 ? -14.541 3.366 11.609 1.00 84.81 70 MET A O 1
ATOM 569 N N . ASN A 1 71 ? -12.305 3.499 11.808 1.00 86.19 71 ASN A N 1
ATOM 570 C CA . ASN A 1 71 ? -12.186 2.920 13.147 1.00 86.19 71 ASN A CA 1
ATOM 571 C C . ASN A 1 71 ? -12.690 1.462 13.253 1.00 86.19 71 ASN A C 1
ATOM 573 O O . ASN A 1 71 ? -13.111 1.003 14.313 1.00 86.19 71 ASN A O 1
ATOM 577 N N . LEU A 1 72 ? -12.645 0.708 12.147 1.00 87.94 72 LEU A N 1
ATOM 578 C CA . LEU A 1 72 ? -12.977 -0.721 12.080 1.00 87.94 72 LEU A CA 1
ATOM 579 C C . LEU A 1 72 ? -11.722 -1.577 12.300 1.00 87.94 72 LEU A C 1
ATOM 581 O O . LEU A 1 72 ? -11.402 -2.461 11.502 1.00 87.94 72 LEU A O 1
ATOM 585 N N . ASN A 1 73 ? -11.000 -1.296 13.387 1.00 84.19 73 ASN A N 1
ATOM 586 C CA . ASN A 1 73 ? -9.652 -1.822 13.624 1.00 84.19 73 ASN A CA 1
ATOM 587 C C . ASN A 1 73 ? -9.628 -3.349 13.754 1.00 84.19 73 ASN A C 1
ATOM 589 O O . ASN A 1 73 ? -8.760 -3.985 13.167 1.00 84.19 73 ASN A O 1
ATOM 593 N N . GLN A 1 74 ? -10.628 -3.950 14.409 1.00 81.19 74 GLN A N 1
ATOM 594 C CA . GLN A 1 74 ? -10.721 -5.410 14.514 1.00 81.19 74 GLN A CA 1
ATOM 595 C C . GLN A 1 74 ? -10.901 -6.077 13.144 1.00 81.19 74 GLN A C 1
ATOM 597 O O . GLN A 1 74 ? -10.256 -7.070 12.838 1.00 81.19 74 GLN A O 1
ATOM 602 N N . MET A 1 75 ? -11.734 -5.496 12.277 1.00 84.12 75 MET A N 1
ATOM 603 C CA . MET A 1 75 ? -11.958 -6.026 10.932 1.00 84.12 75 MET A CA 1
ATOM 604 C C . MET A 1 75 ? -10.720 -5.853 10.042 1.00 84.12 75 MET A C 1
ATOM 606 O O . MET A 1 75 ? -10.437 -6.713 9.208 1.00 84.12 75 MET A O 1
ATOM 610 N N . ALA A 1 76 ? -9.97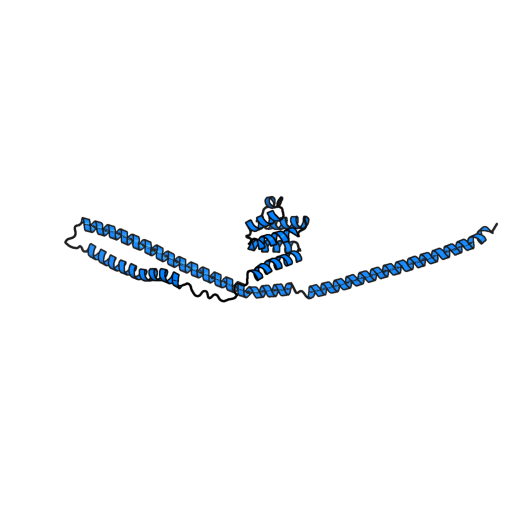8 -4.757 10.228 1.00 87.12 76 ALA A N 1
ATOM 611 C CA . ALA A 1 76 ? -8.691 -4.556 9.576 1.00 87.12 76 ALA A CA 1
ATOM 612 C C . ALA A 1 76 ? -7.664 -5.603 10.039 1.00 87.12 76 ALA A C 1
ATOM 614 O O . ALA A 1 76 ? -7.004 -6.203 9.197 1.00 87.12 76 ALA A O 1
ATOM 615 N N . LEU A 1 77 ? -7.580 -5.868 11.346 1.00 81.06 77 LEU A N 1
ATOM 616 C CA . LEU A 1 77 ? -6.673 -6.858 11.928 1.00 81.06 77 LEU A CA 1
ATOM 617 C C . LEU A 1 77 ? -7.004 -8.284 11.464 1.00 81.06 77 LEU A C 1
ATOM 619 O O . LEU A 1 77 ? -6.118 -9.019 11.036 1.00 81.06 77 LEU A O 1
ATOM 623 N N . ASP A 1 78 ? -8.283 -8.668 11.483 1.00 85.62 78 ASP A N 1
ATOM 624 C CA . ASP A 1 78 ? -8.739 -9.979 11.010 1.00 85.62 78 ASP A CA 1
ATOM 625 C C . ASP A 1 78 ? -8.361 -10.194 9.537 1.00 85.62 78 ASP A C 1
ATOM 627 O O . ASP A 1 78 ? -7.830 -11.239 9.158 1.00 85.62 78 ASP A O 1
ATOM 631 N N . MET A 1 79 ? -8.593 -9.178 8.702 1.00 86.00 79 MET A N 1
ATOM 632 C CA . MET A 1 79 ? -8.238 -9.213 7.288 1.00 86.00 79 MET A CA 1
ATOM 633 C C . MET A 1 79 ? -6.720 -9.274 7.081 1.00 86.00 79 MET A C 1
ATOM 635 O O . MET A 1 79 ? -6.251 -10.014 6.222 1.00 86.00 79 MET A O 1
ATOM 639 N N . GLU A 1 80 ? -5.942 -8.513 7.850 1.00 84.69 80 GLU A N 1
ATOM 640 C CA . GLU A 1 80 ? -4.478 -8.517 7.796 1.00 84.69 80 GLU A CA 1
ATOM 641 C C . GLU A 1 80 ? -3.901 -9.881 8.190 1.00 84.69 80 GLU A C 1
ATOM 643 O O . GLU A 1 80 ? -3.015 -10.392 7.507 1.00 84.69 80 GLU A O 1
ATOM 648 N N . ASN A 1 81 ? -4.466 -10.525 9.211 1.00 82.75 81 ASN A N 1
ATOM 649 C CA . ASN A 1 81 ? -4.112 -11.884 9.610 1.00 82.75 81 ASN A CA 1
ATOM 650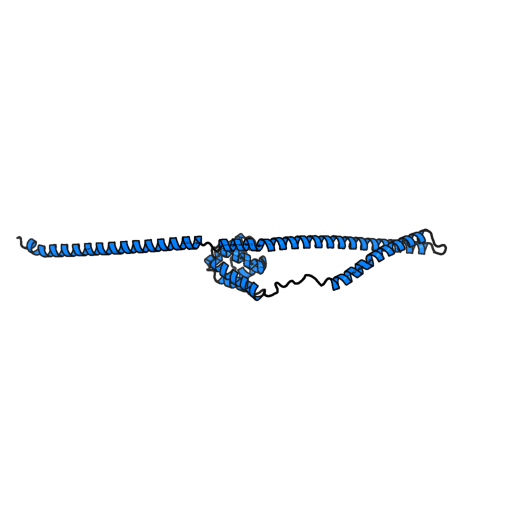 C C . ASN A 1 81 ? -4.452 -12.913 8.524 1.00 82.75 81 ASN A C 1
ATOM 652 O O . ASN A 1 81 ? -3.634 -13.788 8.234 1.00 82.75 81 ASN A O 1
ATOM 656 N N . GLU A 1 82 ? -5.611 -12.794 7.869 1.00 82.19 82 GLU A N 1
ATOM 657 C CA . GLU A 1 82 ? -5.950 -13.636 6.715 1.00 82.19 82 GLU A CA 1
ATOM 658 C C . GLU A 1 82 ? -4.957 -13.425 5.557 1.00 82.19 82 GLU A C 1
ATOM 660 O O . GLU A 1 82 ? -4.432 -14.396 5.009 1.00 82.19 82 GLU A O 1
ATOM 665 N N . LEU A 1 83 ? -4.614 -12.174 5.233 1.00 80.81 83 LEU A N 1
ATOM 666 C CA . LEU A 1 83 ? -3.643 -11.833 4.186 1.00 80.81 83 LEU A CA 1
ATOM 667 C C . LEU A 1 83 ? -2.213 -12.311 4.508 1.00 80.81 83 LEU A C 1
ATOM 669 O O . LEU A 1 83 ? -1.496 -12.769 3.609 1.00 80.81 83 LEU A O 1
ATOM 673 N N . ASN A 1 84 ? -1.798 -12.243 5.774 1.00 73.38 84 ASN A N 1
ATOM 674 C CA . ASN A 1 84 ? -0.495 -12.717 6.247 1.00 73.38 84 ASN A CA 1
ATOM 675 C C . ASN A 1 84 ? -0.418 -14.248 6.296 1.00 73.38 84 ASN A C 1
ATOM 677 O O . ASN A 1 84 ? 0.625 -14.823 5.979 1.00 73.38 84 ASN A O 1
ATOM 681 N N . ASN A 1 85 ? -1.522 -14.932 6.605 1.00 67.00 85 ASN A N 1
ATOM 682 C CA . ASN A 1 85 ? -1.595 -16.390 6.529 1.00 67.00 85 ASN A CA 1
ATOM 683 C C . ASN A 1 85 ? -1.422 -16.899 5.091 1.00 67.00 85 ASN A C 1
ATOM 685 O O . ASN A 1 85 ? -0.747 -17.908 4.889 1.00 67.00 85 ASN A O 1
ATOM 689 N N . PHE A 1 86 ? -1.905 -16.171 4.077 1.00 61.44 86 PHE A N 1
ATOM 690 C CA . PHE A 1 86 ? -1.592 -16.491 2.677 1.00 61.44 86 PHE A CA 1
ATOM 691 C C . PHE A 1 86 ? -0.099 -16.360 2.356 1.00 61.44 86 PHE A C 1
ATOM 693 O O . PHE A 1 86 ? 0.438 -17.194 1.626 1.00 61.44 86 PHE A O 1
ATOM 700 N N . HIS A 1 87 ? 0.589 -15.372 2.936 1.00 54.25 87 HIS A N 1
ATOM 701 C CA . HIS A 1 87 ? 2.040 -15.233 2.793 1.00 54.25 87 HIS A CA 1
ATOM 702 C C . HIS A 1 87 ? 2.809 -16.334 3.538 1.00 54.25 87 HIS A C 1
ATOM 704 O O . HIS A 1 87 ? 3.841 -16.762 3.047 1.00 54.25 87 HIS A O 1
ATOM 710 N N . ARG A 1 88 ? 2.317 -16.851 4.673 1.00 50.41 88 ARG A N 1
ATOM 711 C CA . ARG A 1 88 ? 2.930 -18.001 5.376 1.00 50.41 88 ARG A CA 1
ATOM 712 C C . ARG A 1 88 ? 2.681 -19.347 4.690 1.00 50.41 88 ARG A C 1
ATOM 714 O O . ARG A 1 88 ? 3.547 -20.209 4.762 1.00 50.41 88 ARG A O 1
ATOM 721 N N . LEU A 1 89 ? 1.533 -19.532 4.033 1.00 43.31 89 LEU A N 1
ATOM 722 C CA . LEU A 1 89 ? 1.167 -20.793 3.367 1.00 43.31 89 LEU A CA 1
ATOM 723 C C . LEU A 1 89 ? 1.736 -20.924 1.944 1.00 43.31 89 LEU A C 1
ATOM 725 O O . LEU A 1 89 ? 1.978 -22.039 1.495 1.00 43.31 89 LEU A O 1
ATOM 729 N N . HIS A 1 90 ? 1.992 -19.808 1.251 1.00 43.88 90 HIS A N 1
ATOM 730 C CA . HIS A 1 90 ? 2.704 -19.785 -0.038 1.00 43.88 90 HIS A CA 1
ATOM 731 C C . HIS A 1 90 ? 4.150 -19.266 0.054 1.00 43.88 90 HIS A C 1
ATOM 733 O O . HIS A 1 90 ? 4.860 -19.277 -0.944 1.00 43.88 90 HIS A O 1
ATOM 739 N N . GLY A 1 91 ? 4.600 -18.830 1.233 1.00 39.16 91 GLY A N 1
ATOM 740 C CA . GLY A 1 91 ? 5.948 -18.311 1.497 1.00 39.16 91 GLY A CA 1
ATOM 741 C C . GLY A 1 91 ? 6.769 -19.218 2.409 1.00 39.16 91 GLY A C 1
ATOM 742 O O . GLY A 1 91 ? 7.472 -18.739 3.295 1.00 39.16 91 GLY A O 1
ATOM 743 N N . GLN A 1 92 ? 6.700 -20.526 2.171 1.00 35.44 92 GLN A N 1
ATOM 744 C CA . GLN A 1 92 ? 7.842 -21.418 2.369 1.00 35.44 92 GLN A CA 1
ATOM 745 C C . GLN A 1 92 ? 8.507 -21.681 1.008 1.00 35.44 92 GLN A C 1
ATOM 747 O O . GLN A 1 92 ? 8.704 -22.814 0.595 1.00 35.44 92 GLN A O 1
ATOM 752 N N . GLU A 1 93 ? 8.873 -20.610 0.308 1.00 35.38 93 GLU A N 1
ATOM 753 C CA . GLU A 1 93 ? 10.010 -20.646 -0.608 1.00 35.38 93 GLU A CA 1
ATOM 754 C C . GLU A 1 93 ? 11.092 -19.751 -0.009 1.00 35.38 93 GLU A C 1
ATOM 756 O O . GLU A 1 93 ? 11.124 -18.534 -0.162 1.00 35.38 93 GLU A O 1
ATOM 761 N N . ASP A 1 94 ? 11.922 -20.420 0.787 1.00 33.72 94 ASP A N 1
ATOM 762 C CA . ASP A 1 94 ? 13.352 -20.190 0.874 1.00 33.72 94 ASP A CA 1
ATOM 763 C C . ASP A 1 94 ? 13.829 -18.759 1.187 1.00 33.72 94 ASP A C 1
ATOM 765 O O . ASP A 1 94 ? 14.286 -17.990 0.348 1.00 33.72 94 ASP A O 1
ATOM 769 N N . VAL A 1 95 ? 14.022 -18.552 2.492 1.00 37.94 95 VAL A N 1
ATOM 770 C CA . VAL A 1 95 ? 15.223 -17.903 3.057 1.00 37.94 95 VAL A CA 1
ATOM 771 C C . VAL A 1 95 ? 16.474 -18.778 2.809 1.00 37.94 95 VAL A C 1
ATOM 773 O O . VAL A 1 95 ? 17.363 -18.890 3.649 1.00 37.94 95 VAL A O 1
ATOM 776 N N . ARG A 1 96 ? 16.583 -19.429 1.647 1.00 31.53 96 ARG A N 1
ATOM 777 C CA . ARG A 1 96 ? 17.865 -19.917 1.156 1.00 31.53 96 ARG A CA 1
ATOM 778 C C . ARG A 1 96 ? 18.382 -18.861 0.217 1.00 31.53 96 ARG A C 1
ATOM 780 O O . ARG A 1 96 ? 17.744 -18.513 -0.767 1.00 31.53 96 ARG A O 1
ATOM 787 N N . ASN A 1 97 ? 19.560 -18.372 0.562 1.00 36.59 97 ASN A N 1
ATOM 788 C CA . ASN A 1 97 ? 20.600 -18.011 -0.379 1.00 36.59 97 ASN A CA 1
ATOM 789 C C . ASN A 1 97 ? 20.478 -18.843 -1.673 1.00 36.59 97 ASN A C 1
ATOM 791 O O . ASN A 1 97 ? 21.117 -19.878 -1.811 1.00 36.59 97 ASN A O 1
ATOM 795 N N . GLN A 1 98 ? 19.671 -18.406 -2.634 1.00 38.41 98 GLN A N 1
ATOM 796 C CA . GLN A 1 98 ? 20.085 -18.496 -4.014 1.00 38.41 98 GLN A CA 1
ATOM 797 C C . GLN A 1 98 ? 21.024 -17.318 -4.161 1.00 38.41 98 GLN A C 1
ATOM 799 O O . GLN A 1 98 ? 20.630 -16.176 -4.399 1.00 38.41 98 GLN A O 1
ATOM 804 N N . GLU A 1 99 ? 22.293 -17.610 -3.885 1.00 38.44 99 GLU A N 1
ATOM 805 C CA . GLU A 1 99 ? 23.337 -17.273 -4.834 1.00 38.44 99 GLU A CA 1
ATOM 806 C C . GLU A 1 99 ? 22.693 -16.852 -6.163 1.00 38.44 99 GLU A C 1
ATOM 808 O O . GLU A 1 99 ? 22.225 -17.679 -6.941 1.00 38.44 99 GLU A O 1
ATOM 813 N N . ILE A 1 100 ? 22.673 -15.548 -6.437 1.00 38.16 100 ILE A N 1
ATOM 814 C CA . ILE A 1 100 ? 22.767 -15.108 -7.826 1.00 38.16 100 ILE A CA 1
ATOM 815 C C . ILE A 1 100 ? 24.238 -15.300 -8.199 1.00 38.16 100 ILE A C 1
ATOM 817 O O . ILE A 1 100 ? 24.945 -14.351 -8.509 1.00 38.16 100 ILE A O 1
ATOM 821 N N . ASP A 1 101 ? 24.691 -16.541 -8.088 1.00 43.47 101 ASP A N 1
ATOM 822 C CA . ASP A 1 101 ? 25.758 -17.088 -8.876 1.00 43.47 101 ASP A CA 1
ATOM 823 C C . ASP A 1 101 ? 25.089 -18.148 -9.744 1.00 43.47 101 ASP A C 1
ATOM 825 O O . ASP A 1 101 ? 24.366 -19.026 -9.278 1.00 43.47 101 ASP A O 1
ATOM 829 N N . ASN A 1 102 ? 25.370 -18.028 -11.038 1.00 40.50 102 ASN A N 1
ATOM 830 C CA . ASN A 1 102 ? 25.160 -19.034 -12.072 1.00 40.50 102 ASN A CA 1
ATOM 831 C C . ASN A 1 102 ? 23.789 -19.046 -12.766 1.00 40.50 102 ASN A C 1
ATOM 833 O O . ASN A 1 102 ? 22.989 -19.964 -12.640 1.00 40.50 102 ASN A O 1
ATOM 837 N N . ASN A 1 103 ? 23.651 -18.142 -13.738 1.00 38.75 103 ASN A N 1
ATOM 838 C CA . ASN A 1 103 ? 23.782 -18.626 -15.118 1.00 38.75 103 ASN A CA 1
ATOM 839 C C . ASN A 1 103 ? 24.417 -17.560 -16.019 1.00 38.75 103 ASN A C 1
ATOM 841 O O . ASN A 1 103 ? 23.834 -17.099 -17.002 1.00 38.75 103 ASN A O 1
ATOM 845 N N . ASP A 1 104 ? 25.650 -17.182 -15.683 1.00 44.53 104 ASP A N 1
ATOM 846 C CA . ASP A 1 104 ? 26.520 -16.514 -16.644 1.00 44.53 104 ASP A CA 1
ATOM 847 C C . ASP A 1 104 ? 27.002 -17.489 -17.725 1.00 44.53 104 ASP A C 1
ATOM 849 O O . ASP A 1 104 ? 27.438 -17.032 -18.766 1.00 44.53 104 ASP A O 1
ATOM 853 N N . ASN A 1 105 ? 26.867 -18.814 -17.585 1.00 45.53 105 ASN A N 1
ATOM 854 C CA . ASN A 1 105 ? 27.507 -19.734 -18.527 1.00 45.53 105 ASN A CA 1
ATOM 855 C C . ASN A 1 105 ? 26.887 -19.701 -19.941 1.00 45.53 105 ASN A C 1
ATOM 857 O O . ASN A 1 105 ? 27.627 -19.692 -20.915 1.00 45.53 105 ASN A O 1
ATOM 861 N N . SER A 1 106 ? 25.558 -19.578 -20.083 1.00 45.19 106 SER A N 1
ATOM 862 C CA . SER A 1 106 ? 24.912 -19.479 -21.415 1.00 45.19 106 SER A CA 1
ATOM 863 C C . SER A 1 106 ? 24.927 -18.064 -22.023 1.00 45.19 106 SER A C 1
ATOM 865 O O . SER A 1 106 ? 24.953 -17.905 -23.242 1.00 45.19 106 SER A O 1
ATOM 867 N N . ARG A 1 107 ? 24.943 -17.009 -21.191 1.00 42.22 107 ARG A N 1
ATOM 868 C CA . ARG A 1 107 ? 25.098 -15.607 -21.643 1.00 42.22 107 ARG A CA 1
ATOM 869 C C . ARG A 1 107 ? 26.555 -15.253 -21.945 1.00 42.22 107 ARG A C 1
ATOM 871 O O . ARG A 1 107 ? 26.810 -14.376 -22.768 1.00 42.22 107 ARG A O 1
ATOM 878 N N . SER A 1 108 ? 27.491 -15.932 -21.289 1.00 47.88 108 SER A N 1
ATOM 879 C CA . SER A 1 108 ? 28.932 -15.813 -21.493 1.00 47.88 108 SER A CA 1
ATOM 880 C C . SER A 1 108 ? 29.331 -16.380 -22.848 1.00 47.88 108 SER A C 1
ATOM 882 O O . SER A 1 108 ? 30.096 -15.718 -23.527 1.00 47.88 108 SER A O 1
ATOM 884 N N . THR A 1 109 ? 28.764 -17.493 -23.332 1.00 47.81 109 THR A N 1
ATOM 885 C CA . THR A 1 109 ? 29.103 -18.031 -24.668 1.00 47.81 109 THR A CA 1
ATOM 886 C C . THR A 1 109 ? 28.772 -17.037 -25.789 1.00 47.81 109 THR A C 1
ATOM 888 O O . THR A 1 109 ? 29.668 -16.632 -26.526 1.00 47.81 109 THR A O 1
ATOM 891 N N . TYR A 1 110 ? 27.538 -16.518 -25.822 1.00 41.22 110 TYR A N 1
ATOM 892 C CA . TYR A 1 110 ? 27.108 -15.512 -26.807 1.00 41.22 110 TYR A CA 1
ATOM 893 C C . TYR A 1 110 ? 27.843 -14.166 -26.665 1.00 41.22 110 TYR A C 1
ATOM 895 O O . TYR A 1 110 ? 28.165 -13.515 -27.657 1.00 41.22 110 TYR A O 1
ATOM 903 N N . MET A 1 111 ? 28.147 -13.723 -25.439 1.00 41.69 111 MET A N 1
ATOM 904 C CA . MET A 1 111 ? 28.887 -12.469 -25.228 1.00 41.69 111 MET A CA 1
ATOM 905 C C . MET A 1 111 ? 30.404 -12.619 -25.419 1.00 41.69 111 MET A C 1
ATOM 907 O O . MET A 1 111 ? 31.063 -11.622 -25.726 1.00 41.69 111 MET A O 1
ATOM 911 N N . ASN A 1 112 ? 30.962 -13.823 -25.270 1.00 48.69 112 ASN A N 1
ATOM 912 C CA . ASN A 1 112 ? 32.367 -14.134 -25.534 1.00 48.69 112 ASN A CA 1
ATOM 913 C C . ASN A 1 112 ? 32.636 -14.268 -27.030 1.00 48.69 112 ASN A C 1
ATOM 915 O O . ASN A 1 112 ? 33.648 -13.739 -27.475 1.00 48.69 112 ASN A O 1
ATOM 919 N N . GLU A 1 113 ? 31.719 -14.857 -27.802 1.00 47.19 113 GLU A N 1
ATOM 920 C CA . GLU A 1 113 ? 31.775 -14.877 -29.273 1.00 47.19 113 GLU A CA 1
ATOM 921 C C . GLU A 1 113 ? 31.720 -13.461 -29.866 1.00 47.19 113 GLU A C 1
ATOM 923 O O . GLU A 1 113 ? 32.498 -13.107 -30.761 1.00 47.19 113 GLU A O 1
ATOM 928 N N . CYS A 1 114 ? 30.871 -12.596 -29.301 1.00 44.62 114 CYS A N 1
ATOM 929 C CA . CYS A 1 114 ? 30.874 -11.178 -29.642 1.00 44.62 114 CYS A CA 1
ATOM 930 C C . CYS A 1 114 ? 32.197 -10.519 -29.228 1.00 44.62 114 CYS A C 1
ATOM 932 O O . CYS A 1 114 ? 32.830 -9.893 -30.072 1.00 44.62 114 CYS A O 1
ATOM 934 N N . ARG A 1 115 ? 32.678 -10.705 -27.984 1.00 44.44 115 ARG A N 1
ATOM 935 C CA . ARG A 1 115 ? 33.967 -10.158 -27.492 1.00 44.44 115 ARG A CA 1
ATOM 936 C C . ARG A 1 115 ? 35.179 -10.588 -28.324 1.00 44.44 115 ARG A C 1
ATOM 938 O O . ARG A 1 115 ? 36.065 -9.761 -28.519 1.00 44.44 115 ARG A O 1
ATOM 945 N N . SER A 1 116 ? 35.228 -11.825 -28.816 1.00 51.00 116 SER A N 1
ATOM 946 C CA . SER A 1 116 ? 36.298 -12.316 -29.697 1.00 51.00 116 SER A CA 1
ATOM 947 C C . SER A 1 116 ? 36.200 -11.767 -31.122 1.00 51.00 116 SER A C 1
ATOM 949 O O . SER A 1 116 ? 37.212 -11.690 -31.814 1.00 51.00 116 SER A O 1
ATOM 951 N N . SER A 1 117 ? 35.012 -11.328 -31.547 1.00 54.28 117 SER A N 1
ATOM 952 C CA . SER A 1 117 ? 34.793 -10.703 -32.858 1.00 54.28 117 SER A CA 1
ATOM 953 C C . SER A 1 117 ? 35.241 -9.232 -32.907 1.00 54.28 117 SER A C 1
ATOM 955 O O . SER A 1 117 ? 35.572 -8.721 -33.974 1.00 54.28 117 SER A O 1
ATOM 957 N N . PHE A 1 118 ? 35.343 -8.537 -31.766 1.00 53.88 118 PHE A N 1
ATOM 958 C CA . PHE A 1 118 ? 35.771 -7.126 -31.722 1.00 53.88 118 PHE A CA 1
ATOM 959 C C . PHE A 1 118 ? 37.222 -6.876 -32.181 1.00 53.88 118 PHE A C 1
ATOM 961 O O . PHE A 1 118 ? 37.439 -5.978 -33.000 1.00 53.88 118 PHE A O 1
ATOM 968 N N . PRO A 1 119 ? 38.239 -7.629 -31.709 1.00 58.72 119 PRO A N 1
ATOM 969 C CA . PRO A 1 119 ? 39.600 -7.519 -32.237 1.00 58.72 119 PRO A CA 1
ATOM 970 C C . PRO A 1 119 ? 39.680 -7.897 -33.720 1.00 58.72 119 PRO A C 1
ATOM 972 O O . PRO A 1 119 ? 40.468 -7.311 -34.461 1.00 58.72 119 PRO A O 1
ATOM 975 N N . PHE A 1 120 ? 38.837 -8.838 -34.154 1.00 56.53 120 PHE A N 1
ATOM 976 C CA . PHE A 1 120 ? 38.755 -9.303 -35.535 1.00 56.53 120 PHE A CA 1
ATOM 977 C C . PHE A 1 120 ? 38.255 -8.202 -36.485 1.00 56.53 120 PHE A C 1
ATOM 979 O O . PHE A 1 120 ? 38.901 -7.944 -37.497 1.00 56.53 120 PHE A O 1
ATOM 986 N N . LEU A 1 121 ? 37.199 -7.463 -36.123 1.00 56.12 121 LEU A N 1
ATOM 987 C CA . LEU A 1 121 ? 36.709 -6.312 -36.901 1.00 56.12 121 LEU A CA 1
ATOM 988 C C . LEU A 1 121 ? 37.731 -5.165 -36.970 1.00 56.12 121 LEU A C 1
ATOM 990 O O . LEU A 1 121 ? 37.931 -4.557 -38.024 1.00 56.12 121 LEU A O 1
ATOM 994 N N . LYS A 1 122 ? 38.449 -4.902 -35.870 1.00 59.28 122 LYS A N 1
ATOM 995 C CA . LYS A 1 122 ? 39.542 -3.918 -35.856 1.00 59.28 122 LYS A CA 1
ATOM 996 C C . LYS A 1 122 ? 40.697 -4.334 -36.780 1.00 59.28 122 LYS A C 1
ATOM 998 O O . LYS A 1 122 ? 41.229 -3.492 -37.501 1.00 59.28 122 LYS A O 1
ATOM 1003 N N . GLY A 1 123 ? 41.054 -5.620 -36.790 1.00 64.25 123 GLY A N 1
ATOM 1004 C CA . GLY A 1 123 ? 42.048 -6.189 -37.705 1.00 64.25 123 GLY A CA 1
ATOM 1005 C C . GLY A 1 123 ? 41.615 -6.124 -39.173 1.00 64.25 123 GLY A C 1
ATOM 1006 O O . GLY A 1 123 ? 42.416 -5.746 -40.027 1.00 64.25 123 GLY A O 1
ATOM 1007 N N . LEU A 1 124 ? 40.339 -6.402 -39.459 1.00 61.34 124 LEU A N 1
ATOM 1008 C CA . LEU A 1 124 ? 39.758 -6.268 -40.797 1.00 61.34 124 LEU A CA 1
ATOM 1009 C C . LEU A 1 124 ? 39.811 -4.825 -41.308 1.00 61.34 124 LEU A C 1
ATOM 1011 O O . LEU A 1 124 ? 40.162 -4.627 -42.466 1.00 61.34 124 LEU A O 1
ATOM 1015 N N . ARG A 1 125 ? 39.574 -3.817 -40.456 1.00 59.56 125 ARG A N 1
ATOM 1016 C CA . ARG A 1 125 ? 39.730 -2.402 -40.840 1.00 59.56 125 ARG A CA 1
ATOM 1017 C C . ARG A 1 125 ? 41.155 -2.030 -41.209 1.00 59.56 125 ARG A C 1
ATOM 1019 O O . ARG A 1 125 ? 41.356 -1.327 -42.193 1.00 59.56 125 ARG A O 1
ATOM 1026 N N . GLU A 1 126 ? 42.149 -2.462 -40.438 1.00 65.62 126 GLU A N 1
ATOM 1027 C CA . GLU A 1 126 ? 43.544 -2.179 -40.794 1.00 65.62 126 GLU A CA 1
ATOM 1028 C C . GLU A 1 126 ? 43.943 -2.906 -42.083 1.00 65.62 126 GLU A C 1
ATOM 1030 O O . GLU A 1 126 ? 44.592 -2.327 -42.953 1.00 65.62 126 GLU A O 1
ATOM 1035 N N . GLN A 1 127 ? 43.455 -4.132 -42.283 1.00 60.97 127 GLN A N 1
ATOM 1036 C CA . GLN A 1 127 ? 43.647 -4.863 -43.532 1.00 60.97 127 GLN A CA 1
ATOM 1037 C C . GLN A 1 127 ? 42.936 -4.196 -44.725 1.00 60.97 127 GLN A C 1
ATOM 1039 O O . GLN A 1 127 ? 43.475 -4.170 -45.833 1.00 60.97 127 GLN A O 1
ATOM 1044 N N . GLU A 1 128 ? 41.744 -3.636 -44.521 1.00 62.97 128 GLU A N 1
ATOM 1045 C CA . GLU A 1 128 ? 40.972 -2.916 -45.536 1.00 62.97 128 GLU A CA 1
ATOM 1046 C C . GLU A 1 128 ? 41.611 -1.566 -45.880 1.00 62.97 128 GLU A C 1
ATOM 1048 O O . GLU A 1 128 ? 41.762 -1.260 -47.059 1.00 62.97 128 GLU A O 1
ATOM 1053 N N . LYS A 1 129 ? 42.109 -0.809 -44.892 1.00 66.69 129 LYS A N 1
ATOM 1054 C CA . LYS A 1 129 ? 42.900 0.416 -45.113 1.00 66.69 129 LYS A CA 1
ATOM 1055 C C . LYS A 1 129 ? 44.142 0.146 -45.962 1.00 66.69 129 LYS A C 1
ATOM 1057 O O . LYS A 1 129 ? 44.418 0.894 -46.898 1.00 66.69 129 LYS A O 1
ATOM 1062 N N . VAL A 1 130 ? 44.858 -0.945 -45.680 1.00 66.25 130 VAL A N 1
ATOM 1063 C CA . VAL A 1 130 ? 46.025 -1.375 -46.469 1.00 66.25 130 VAL A CA 1
ATOM 1064 C C . VAL A 1 130 ? 45.616 -1.776 -47.891 1.00 66.25 130 VAL A C 1
ATOM 1066 O O . VAL A 1 130 ? 46.288 -1.406 -48.854 1.00 66.25 130 VAL A O 1
ATOM 1069 N N . ARG A 1 131 ? 44.488 -2.480 -48.062 1.00 63.06 131 ARG A N 1
ATOM 1070 C CA . ARG A 1 131 ? 43.947 -2.835 -49.388 1.00 63.06 131 ARG A CA 1
ATOM 1071 C C . ARG A 1 131 ? 43.495 -1.610 -50.190 1.00 63.06 131 ARG A C 1
ATOM 1073 O O . ARG A 1 131 ? 43.771 -1.552 -51.386 1.00 63.06 131 ARG A O 1
ATOM 1080 N N . LEU A 1 132 ? 42.867 -0.626 -49.544 1.00 62.72 132 LEU A N 1
ATOM 1081 C CA . LEU A 1 132 ? 42.476 0.654 -50.144 1.00 62.72 132 LEU A CA 1
ATOM 1082 C C . LEU A 1 132 ? 43.699 1.465 -50.581 1.00 62.72 132 LEU A C 1
ATOM 1084 O O . LEU A 1 132 ? 43.711 1.994 -51.691 1.00 62.72 132 LEU A O 1
ATOM 1088 N N . ALA A 1 133 ? 44.746 1.515 -49.752 1.00 65.62 133 ALA A N 1
ATOM 1089 C CA . ALA A 1 133 ? 46.014 2.151 -50.104 1.00 65.62 133 ALA A CA 1
ATOM 1090 C C . ALA A 1 133 ? 46.664 1.470 -51.324 1.00 65.62 133 ALA A C 1
ATOM 1092 O O . ALA A 1 133 ? 46.998 2.143 -52.298 1.00 65.62 133 ALA A O 1
ATOM 1093 N N . ALA A 1 134 ? 46.722 0.134 -51.333 1.00 64.25 134 ALA A N 1
ATOM 1094 C CA . ALA A 1 134 ? 47.275 -0.650 -52.439 1.00 64.25 134 ALA A CA 1
ATOM 1095 C C . ALA A 1 134 ? 46.468 -0.531 -53.750 1.00 64.25 134 ALA A C 1
ATOM 1097 O O . ALA A 1 134 ? 47.036 -0.565 -54.843 1.00 64.25 134 ALA A O 1
ATOM 1098 N N . LEU A 1 135 ? 45.141 -0.381 -53.673 1.00 62.03 135 LEU A N 1
ATOM 1099 C CA . LEU A 1 135 ? 44.295 -0.088 -54.836 1.00 62.03 135 LEU A CA 1
ATOM 1100 C C . LEU A 1 135 ? 44.535 1.334 -55.354 1.00 62.03 135 LEU A C 1
ATOM 1102 O O . LEU A 1 135 ? 44.576 1.537 -56.567 1.00 62.03 135 LEU A O 1
ATOM 1106 N N . ARG A 1 136 ? 44.750 2.313 -54.468 1.00 60.03 136 ARG A N 1
ATOM 1107 C CA . ARG A 1 136 ? 45.033 3.706 -54.842 1.00 60.03 136 ARG A CA 1
ATOM 1108 C C . ARG A 1 136 ? 46.339 3.827 -55.629 1.00 60.03 136 ARG A C 1
ATOM 1110 O O . ARG A 1 136 ? 46.326 4.451 -56.689 1.00 60.03 136 ARG A O 1
ATOM 1117 N N . GLU A 1 137 ? 47.391 3.142 -55.178 1.00 65.56 137 GLU A N 1
ATOM 1118 C CA . GLU A 1 137 ? 48.712 3.089 -55.832 1.00 65.56 137 GLU A CA 1
ATOM 1119 C C . GLU A 1 137 ? 48.702 2.370 -57.195 1.00 65.56 137 GLU A C 1
ATOM 1121 O O . GLU A 1 137 ? 49.517 2.678 -58.057 1.00 65.56 137 GLU A O 1
ATOM 1126 N N . GLY A 1 138 ? 47.702 1.515 -57.454 1.00 56.88 138 GLY A N 1
ATOM 1127 C CA . GLY A 1 138 ? 47.397 0.965 -58.777 1.00 56.88 138 GLY A CA 1
ATOM 1128 C C . GLY A 1 138 ? 48.212 -0.278 -59.148 1.00 56.88 138 GLY A C 1
ATOM 1129 O O . GLY A 1 138 ? 49.429 -0.245 -59.281 1.00 56.88 138 GLY A O 1
ATOM 1130 N N . ARG A 1 139 ? 47.524 -1.398 -59.397 1.00 61.34 139 ARG A N 1
ATOM 1131 C CA . ARG A 1 139 ? 48.138 -2.561 -60.055 1.00 61.34 139 ARG A CA 1
ATOM 1132 C C . ARG A 1 139 ? 48.132 -2.341 -61.578 1.00 61.34 139 ARG A C 1
ATOM 1134 O O . ARG A 1 139 ? 47.049 -2.098 -62.111 1.00 61.34 139 ARG A O 1
ATOM 1141 N N . PRO A 1 140 ? 49.269 -2.482 -62.289 1.00 57.03 140 PRO A N 1
ATOM 1142 C CA . PRO A 1 140 ? 49.389 -2.122 -63.712 1.00 57.03 140 PRO A CA 1
ATOM 1143 C C . PRO A 1 140 ? 48.450 -2.856 -64.685 1.00 57.03 140 PRO A C 1
ATOM 1145 O O . PRO A 1 140 ? 48.221 -2.377 -65.788 1.00 57.03 140 PRO A O 1
ATOM 1148 N N . TRP A 1 141 ? 47.913 -4.015 -64.299 1.00 56.25 141 TRP A N 1
ATOM 1149 C CA . TRP A 1 141 ? 47.093 -4.881 -65.157 1.00 56.25 141 TRP A CA 1
ATOM 1150 C C . TRP A 1 141 ? 45.576 -4.702 -64.964 1.00 56.25 141 TRP A C 1
ATOM 1152 O O . TRP A 1 141 ? 44.788 -5.365 -65.634 1.00 56.25 141 TRP A O 1
ATOM 1162 N N . MET A 1 142 ? 45.146 -3.843 -64.036 1.00 64.12 142 MET A N 1
ATOM 1163 C CA . MET A 1 142 ? 43.736 -3.699 -63.668 1.00 64.12 142 MET A CA 1
ATOM 1164 C C . MET A 1 142 ? 43.049 -2.630 -64.531 1.00 64.12 142 MET A C 1
ATOM 1166 O O . MET A 1 142 ? 43.527 -1.499 -64.615 1.00 64.12 142 MET A O 1
ATOM 1170 N N . SER A 1 143 ? 41.914 -2.957 -65.156 1.00 72.81 143 SER A N 1
ATOM 1171 C CA . SER A 1 143 ? 41.166 -1.994 -65.969 1.00 72.81 143 SER A CA 1
ATOM 1172 C C . SER A 1 143 ? 40.538 -0.890 -65.105 1.00 72.81 143 SER A C 1
ATOM 1174 O O . SER A 1 143 ? 40.095 -1.124 -63.977 1.00 72.81 143 SER A O 1
ATOM 1176 N N . GLY A 1 144 ? 40.479 0.338 -65.635 1.00 69.75 144 GLY A N 1
ATOM 1177 C CA . GLY A 1 144 ? 40.007 1.516 -64.891 1.00 69.75 144 GLY A CA 1
ATOM 1178 C C . GLY A 1 144 ? 38.567 1.399 -64.374 1.00 69.75 144 GLY A C 1
ATOM 1179 O O . GLY A 1 144 ? 38.267 1.871 -63.280 1.00 69.75 144 GLY A O 1
ATOM 1180 N N . ASN A 1 145 ? 37.696 0.703 -65.109 1.00 71.44 145 ASN A N 1
ATOM 1181 C CA . ASN A 1 145 ? 36.316 0.427 -64.698 1.00 71.44 145 ASN A CA 1
ATOM 1182 C C . ASN A 1 145 ? 36.231 -0.549 -63.508 1.00 71.44 145 ASN A C 1
ATOM 1184 O O . ASN A 1 145 ? 35.471 -0.306 -62.575 1.00 71.44 145 ASN A O 1
ATOM 1188 N N . MET A 1 146 ? 37.050 -1.603 -63.490 1.00 69.62 146 MET A N 1
ATOM 1189 C CA . MET A 1 146 ? 37.108 -2.571 -62.391 1.00 69.62 146 MET A CA 1
ATOM 1190 C C . MET A 1 146 ? 37.690 -1.929 -61.128 1.00 69.62 146 MET A C 1
ATOM 1192 O O . MET A 1 146 ? 37.180 -2.138 -60.030 1.00 69.62 146 MET A O 1
ATOM 1196 N N . LYS A 1 147 ? 38.693 -1.056 -61.290 1.00 70.44 147 LYS A N 1
ATOM 1197 C CA . LYS A 1 147 ? 39.250 -0.247 -60.198 1.00 70.44 147 LYS A CA 1
ATOM 1198 C C . LYS A 1 147 ? 38.191 0.668 -59.570 1.00 70.44 147 LYS A C 1
ATOM 1200 O O . LYS A 1 147 ? 38.105 0.750 -58.345 1.00 70.44 147 LYS A O 1
ATOM 1205 N N . ALA A 1 148 ? 37.375 1.330 -60.390 1.00 73.19 148 ALA A N 1
ATOM 1206 C CA . ALA A 1 148 ? 36.303 2.205 -59.918 1.00 73.19 148 ALA A CA 1
ATOM 1207 C C . ALA A 1 148 ? 35.178 1.425 -59.210 1.00 73.19 148 ALA A C 1
ATOM 1209 O O . ALA A 1 148 ? 34.766 1.836 -58.126 1.00 73.19 148 ALA A O 1
ATOM 1210 N N . SER A 1 149 ? 34.747 0.281 -59.763 1.00 75.81 149 SER A N 1
ATOM 1211 C CA . SER A 1 149 ? 33.710 -0.578 -59.156 1.00 75.81 149 SER A CA 1
ATOM 1212 C C . SER A 1 149 ? 34.129 -1.070 -57.775 1.00 75.81 149 SER A C 1
ATOM 1214 O O . SER A 1 149 ? 33.427 -0.835 -56.794 1.00 75.81 149 SER A O 1
ATOM 1216 N N . LEU A 1 150 ? 35.334 -1.641 -57.671 1.00 74.94 150 LEU A N 1
ATOM 1217 C CA . LEU A 1 150 ? 35.866 -2.137 -56.402 1.00 74.94 150 LEU A CA 1
ATOM 1218 C C . LEU A 1 150 ? 36.032 -1.014 -55.374 1.00 74.94 150 LEU A C 1
ATOM 1220 O O . LEU A 1 150 ? 35.733 -1.203 -54.202 1.00 74.94 150 LEU A O 1
ATOM 1224 N N . THR A 1 151 ? 36.457 0.179 -55.801 1.00 75.25 151 THR A N 1
ATOM 1225 C CA . THR A 1 151 ? 36.575 1.330 -54.891 1.00 75.25 151 THR A CA 1
ATOM 1226 C C . THR A 1 151 ? 35.206 1.765 -54.361 1.00 75.25 151 THR A C 1
ATOM 1228 O O . THR A 1 151 ? 35.075 2.076 -53.176 1.00 75.25 151 THR A O 1
ATOM 1231 N N . SER A 1 152 ? 34.177 1.764 -55.213 1.00 79.12 152 SER A N 1
ATOM 1232 C CA . SER A 1 152 ? 32.817 2.114 -54.802 1.00 79.12 152 SER A CA 1
ATOM 1233 C C . SER A 1 152 ? 32.231 1.079 -53.842 1.00 79.12 152 SER A C 1
ATOM 1235 O O . SER A 1 152 ? 31.673 1.454 -52.814 1.00 79.12 152 SER A O 1
ATOM 1237 N N . GLU A 1 153 ? 32.383 -0.210 -54.144 1.00 78.88 153 GLU A N 1
ATOM 1238 C CA . GLU A 1 153 ? 31.911 -1.305 -53.289 1.00 78.88 153 GLU A CA 1
ATOM 1239 C C . GLU A 1 153 ? 32.608 -1.293 -51.922 1.00 78.88 153 GLU A C 1
ATOM 1241 O O . GLU A 1 153 ? 31.949 -1.392 -50.888 1.00 78.88 153 GLU A O 1
ATOM 1246 N N . MET A 1 154 ? 33.924 -1.067 -51.887 1.00 73.00 154 MET A N 1
ATOM 1247 C CA . MET A 1 154 ? 34.666 -0.940 -50.630 1.00 73.00 154 MET A CA 1
ATOM 1248 C C . MET A 1 154 ? 34.230 0.279 -49.810 1.00 73.00 154 MET A C 1
ATOM 1250 O O . MET A 1 154 ? 34.124 0.190 -48.591 1.00 73.00 154 MET A O 1
ATOM 1254 N N . SER A 1 155 ? 33.915 1.408 -50.452 1.00 79.88 155 SER A N 1
ATOM 1255 C CA . SER A 1 155 ? 33.380 2.574 -49.739 1.00 79.88 155 SER A CA 1
ATOM 1256 C C . SER A 1 155 ? 32.025 2.283 -49.084 1.00 79.88 155 SER A C 1
ATOM 1258 O O . SER A 1 155 ? 31.752 2.799 -47.999 1.00 79.88 155 SER A O 1
ATOM 1260 N N . VAL A 1 156 ? 31.179 1.468 -49.724 1.00 83.12 156 VAL A N 1
ATOM 1261 C CA . VAL A 1 156 ? 29.887 1.038 -49.167 1.00 83.12 156 VAL A CA 1
ATOM 1262 C C . VAL A 1 156 ? 30.102 0.115 -47.967 1.00 83.12 156 VAL A C 1
ATOM 1264 O O . VAL A 1 156 ? 29.524 0.359 -46.908 1.00 83.12 156 VAL A O 1
ATOM 1267 N N . LEU A 1 157 ? 30.976 -0.888 -48.094 1.00 78.94 157 LEU A N 1
ATOM 1268 C CA . LEU A 1 157 ? 31.299 -1.822 -47.008 1.00 78.94 157 LEU A CA 1
ATOM 1269 C C . LEU A 1 157 ? 31.921 -1.109 -45.800 1.00 78.94 157 LEU A C 1
ATOM 1271 O O . LEU A 1 157 ? 31.482 -1.314 -44.670 1.00 78.94 157 LEU A O 1
ATOM 1275 N N . SER A 1 158 ? 32.865 -0.195 -46.030 1.00 77.88 158 SER A N 1
ATOM 1276 C CA . SER A 1 158 ? 33.443 0.651 -44.980 1.00 77.88 158 SER A CA 1
ATOM 1277 C C . SER A 1 158 ? 32.378 1.489 -44.253 1.00 77.88 158 SER A C 1
ATOM 1279 O O . SER A 1 158 ? 32.431 1.648 -43.031 1.00 77.88 158 SER A O 1
ATOM 1281 N N . GLY A 1 159 ? 31.380 2.006 -44.982 1.00 80.50 159 GLY A N 1
ATOM 1282 C CA . GLY A 1 159 ? 30.245 2.721 -44.395 1.00 80.50 159 GLY A CA 1
ATOM 1283 C C . GLY A 1 159 ? 29.362 1.828 -43.518 1.00 80.50 159 GLY A C 1
ATOM 1284 O O . GLY A 1 159 ? 28.988 2.234 -42.418 1.00 80.50 159 GLY A O 1
ATOM 1285 N N . GLN A 1 160 ? 29.082 0.604 -43.972 1.00 82.25 160 GLN A N 1
ATOM 1286 C CA . GLN A 1 160 ? 28.306 -0.389 -43.222 1.00 82.25 160 GLN A CA 1
ATOM 1287 C C . GLN A 1 160 ? 29.031 -0.854 -41.953 1.00 82.25 160 GLN A C 1
ATOM 1289 O O . GLN A 1 160 ? 28.411 -0.947 -40.897 1.00 82.25 160 GLN A O 1
ATOM 1294 N N . ILE A 1 161 ? 30.348 -1.072 -42.019 1.00 77.12 161 ILE A N 1
ATOM 1295 C CA . ILE A 1 161 ? 31.165 -1.436 -40.851 1.00 77.12 161 ILE A CA 1
ATOM 1296 C C . ILE A 1 161 ? 31.094 -0.341 -39.784 1.00 77.12 161 ILE A C 1
ATOM 1298 O O . ILE A 1 161 ? 30.876 -0.643 -38.614 1.00 77.12 161 ILE A O 1
ATOM 1302 N N . ARG A 1 162 ? 31.222 0.935 -40.176 1.00 79.19 162 ARG A N 1
ATOM 1303 C CA . ARG A 1 162 ? 31.119 2.058 -39.233 1.00 79.19 162 ARG A CA 1
ATOM 1304 C C . ARG A 1 162 ? 29.748 2.113 -38.550 1.00 79.19 162 ARG A C 1
ATOM 1306 O O . ARG A 1 162 ? 29.696 2.325 -37.345 1.00 79.19 162 ARG A O 1
ATOM 1313 N N . ALA A 1 163 ? 28.665 1.895 -39.296 1.00 78.06 163 ALA A N 1
ATOM 1314 C CA . ALA A 1 163 ? 27.315 1.886 -38.731 1.00 78.06 163 ALA A CA 1
ATOM 1315 C C . ALA A 1 163 ? 27.145 0.780 -37.673 1.00 78.06 163 ALA A C 1
ATOM 1317 O O . ALA A 1 163 ? 26.646 1.035 -36.580 1.00 78.06 163 ALA A O 1
ATOM 1318 N N . VAL A 1 164 ? 27.643 -0.427 -37.960 1.00 77.88 164 VAL A N 1
ATOM 1319 C CA . VAL A 1 164 ? 27.612 -1.548 -37.007 1.00 77.88 164 VAL A CA 1
ATOM 1320 C C . VAL A 1 164 ? 28.444 -1.245 -35.756 1.00 77.88 164 VAL A C 1
ATOM 1322 O O . VAL A 1 164 ? 28.030 -1.572 -34.647 1.00 77.88 164 VAL A O 1
ATOM 1325 N N . GLU A 1 165 ? 29.599 -0.590 -35.893 1.00 75.38 165 GLU A N 1
ATOM 1326 C CA . GLU A 1 165 ? 30.419 -0.188 -34.742 1.00 75.38 165 GLU A CA 1
ATOM 1327 C C . GLU A 1 165 ? 29.715 0.832 -33.836 1.00 75.38 165 GLU A C 1
ATOM 1329 O O . GLU A 1 165 ? 29.768 0.703 -32.613 1.00 75.38 165 GLU A O 1
ATOM 1334 N N . GLU A 1 166 ? 29.017 1.808 -34.418 1.00 81.19 166 GLU A N 1
ATOM 1335 C CA . GLU A 1 166 ? 28.251 2.802 -33.661 1.00 81.19 166 GLU A CA 1
ATOM 1336 C C . GLU A 1 166 ? 27.094 2.159 -32.882 1.00 81.19 166 GLU A C 1
ATOM 1338 O O . GLU A 1 166 ? 26.908 2.449 -31.697 1.00 81.19 166 GLU A O 1
ATOM 1343 N N . GLU A 1 167 ? 26.348 1.239 -33.502 1.00 79.50 167 GLU A N 1
ATOM 1344 C CA . GLU A 1 167 ? 25.287 0.481 -32.824 1.00 79.50 167 GLU A CA 1
ATOM 1345 C C . GLU A 1 167 ? 25.842 -0.344 -31.660 1.00 79.50 167 GLU A C 1
ATOM 1347 O O . GLU A 1 167 ? 25.281 -0.383 -30.559 1.00 79.50 167 GLU A O 1
ATOM 1352 N N . ILE A 1 168 ? 26.996 -0.968 -31.875 1.00 76.50 168 ILE A N 1
ATOM 1353 C CA . ILE A 1 168 ? 27.692 -1.729 -30.852 1.00 76.50 168 ILE A CA 1
ATOM 1354 C C . ILE A 1 168 ? 28.102 -0.834 -29.667 1.00 76.50 168 ILE A C 1
ATOM 1356 O O . ILE A 1 168 ? 27.845 -1.195 -28.512 1.00 76.50 168 ILE A O 1
ATOM 1360 N N . ASP A 1 169 ? 28.693 0.333 -29.913 1.00 76.06 169 ASP A N 1
ATOM 1361 C CA . ASP A 1 169 ? 29.090 1.259 -28.847 1.00 76.06 169 ASP A CA 1
ATOM 1362 C C . ASP A 1 169 ? 27.875 1.785 -28.067 1.00 76.06 169 ASP A C 1
ATOM 1364 O O . ASP A 1 169 ? 27.904 1.856 -26.830 1.00 76.06 169 ASP A O 1
ATOM 1368 N N . GLN A 1 170 ? 26.762 2.052 -28.754 1.00 70.25 170 GLN A N 1
ATOM 1369 C CA . GLN A 1 170 ? 25.496 2.414 -28.114 1.00 70.25 170 GLN A CA 1
ATOM 1370 C C . GLN A 1 170 ? 24.969 1.291 -27.215 1.00 70.25 170 GLN A C 1
ATOM 1372 O O . GLN A 1 170 ? 24.587 1.542 -26.066 1.00 70.25 170 GLN A O 1
ATOM 1377 N N . THR A 1 171 ? 24.987 0.037 -27.682 1.00 71.00 171 THR A N 1
ATOM 1378 C CA . THR A 1 171 ? 24.531 -1.104 -26.869 1.00 71.00 171 THR A CA 1
ATOM 1379 C C . THR A 1 171 ? 25.382 -1.278 -25.610 1.00 71.00 171 THR A C 1
ATOM 1381 O O . THR A 1 171 ? 24.853 -1.575 -24.533 1.00 71.00 171 THR A O 1
ATOM 1384 N N . LYS A 1 172 ? 26.693 -1.022 -25.704 1.00 76.62 172 LYS A N 1
ATOM 1385 C CA . LYS A 1 172 ? 27.624 -1.061 -24.572 1.00 76.62 172 LYS A CA 1
ATOM 1386 C C . LYS A 1 172 ? 27.323 0.040 -23.555 1.00 76.62 172 LYS A C 1
ATOM 1388 O O . LYS A 1 172 ? 27.262 -0.246 -22.359 1.00 76.62 172 LYS A O 1
ATOM 1393 N N . TYR A 1 173 ? 27.084 1.266 -24.019 1.00 72.94 173 TYR A N 1
ATOM 1394 C CA . TYR A 1 173 ? 26.705 2.391 -23.162 1.00 72.94 173 TYR A CA 1
ATOM 1395 C C . TYR A 1 173 ? 25.382 2.135 -22.424 1.00 72.94 173 TYR A C 1
ATOM 1397 O O . TYR A 1 173 ? 25.305 2.284 -21.202 1.00 72.94 173 TYR A O 1
ATOM 1405 N N . LEU A 1 174 ? 24.352 1.675 -23.141 1.00 70.12 174 LEU A N 1
ATOM 1406 C CA . LEU A 1 174 ? 23.052 1.339 -22.553 1.00 70.12 174 LEU A CA 1
ATOM 1407 C C . LEU A 1 174 ? 23.160 0.199 -21.533 1.00 70.12 174 LEU A C 1
ATOM 1409 O O . LEU A 1 174 ? 22.500 0.235 -20.493 1.00 70.12 174 LEU A O 1
ATOM 1413 N N . LYS A 1 175 ? 24.007 -0.800 -21.801 1.00 77.00 175 LYS A N 1
ATOM 1414 C CA . LYS A 1 175 ? 24.258 -1.907 -20.872 1.00 77.00 175 LYS A CA 1
ATOM 1415 C C . LYS A 1 175 ? 24.876 -1.419 -19.561 1.00 77.00 175 LYS A C 1
ATOM 1417 O O . LYS A 1 175 ? 24.419 -1.841 -18.499 1.00 77.00 175 LYS A O 1
ATOM 1422 N N . GLU A 1 176 ? 25.876 -0.541 -19.618 1.00 73.50 176 GLU A N 1
ATOM 1423 C CA . GLU A 1 176 ? 26.517 -0.027 -18.402 1.00 73.50 176 GLU A CA 1
ATOM 1424 C C . GLU A 1 176 ? 25.561 0.868 -17.601 1.00 73.50 176 GLU A C 1
ATOM 1426 O O . GLU A 1 176 ? 25.470 0.724 -16.384 1.00 73.50 176 GLU A O 1
ATOM 1431 N N . ARG A 1 177 ? 24.746 1.693 -18.275 1.00 64.94 177 ARG A N 1
ATOM 1432 C CA . ARG A 1 177 ? 23.686 2.475 -17.613 1.00 64.94 177 ARG A CA 1
ATOM 1433 C C . ARG A 1 177 ? 22.681 1.603 -16.870 1.00 64.94 177 ARG A C 1
ATOM 1435 O O . ARG A 1 177 ? 22.432 1.823 -15.685 1.00 64.94 177 ARG A O 1
ATOM 1442 N N . LYS A 1 178 ? 22.154 0.564 -17.524 1.00 69.50 178 LYS A N 1
ATOM 1443 C CA . LYS A 1 178 ? 21.224 -0.377 -16.878 1.00 69.50 178 LYS A CA 1
ATOM 1444 C C . LYS A 1 178 ? 21.864 -1.093 -15.691 1.00 69.50 178 LYS A C 1
ATOM 1446 O O . LYS A 1 178 ? 21.198 -1.348 -14.693 1.00 69.50 178 LYS A O 1
ATOM 1451 N N . LYS A 1 179 ? 23.161 -1.400 -15.771 1.00 75.00 179 LYS A N 1
ATOM 1452 C CA . LYS A 1 179 ? 23.913 -1.993 -14.660 1.00 75.00 179 LYS A CA 1
ATOM 1453 C C . LYS A 1 179 ? 24.025 -1.029 -13.475 1.00 75.00 179 LYS A C 1
ATOM 1455 O O . LYS A 1 179 ? 23.831 -1.457 -12.340 1.00 75.00 179 LYS A O 1
ATOM 1460 N N . THR A 1 180 ? 24.285 0.256 -13.720 1.00 72.06 180 THR A N 1
ATOM 1461 C CA . THR A 1 180 ? 24.313 1.265 -12.649 1.00 72.06 180 THR A CA 1
ATOM 1462 C C . THR A 1 180 ? 22.941 1.469 -12.008 1.00 72.06 180 THR A C 1
ATOM 1464 O O . THR A 1 180 ? 22.849 1.474 -10.785 1.00 72.06 180 THR A O 1
ATOM 1467 N N . GLU A 1 181 ? 21.870 1.537 -12.806 1.00 70.56 181 GLU A N 1
ATOM 1468 C CA . GLU A 1 181 ? 20.488 1.654 -12.312 1.00 70.56 181 GLU A CA 1
ATOM 1469 C C . GLU A 1 181 ? 20.100 0.445 -11.447 1.00 70.56 181 GLU A C 1
ATOM 1471 O O . GLU A 1 181 ? 19.538 0.599 -10.362 1.00 70.56 181 GLU A O 1
ATOM 1476 N N . LEU A 1 182 ? 20.473 -0.764 -11.881 1.00 73.38 182 LEU A N 1
ATOM 1477 C CA . LEU A 1 182 ? 20.247 -1.991 -11.119 1.00 73.38 182 LEU A CA 1
ATOM 1478 C C . LEU A 1 182 ? 20.976 -1.978 -9.768 1.00 73.38 182 LEU A C 1
ATOM 1480 O O . LEU A 1 182 ? 20.417 -2.424 -8.767 1.00 73.38 182 LEU A O 1
ATOM 1484 N N . ASN A 1 183 ? 22.212 -1.479 -9.725 1.00 75.00 183 ASN A N 1
ATOM 1485 C CA . ASN A 1 183 ? 22.973 -1.382 -8.480 1.00 75.00 183 ASN A CA 1
ATOM 1486 C C . ASN A 1 183 ? 22.350 -0.373 -7.509 1.00 75.00 183 ASN A C 1
ATOM 1488 O O . ASN A 1 183 ? 22.160 -0.711 -6.343 1.00 75.00 183 ASN A O 1
ATOM 1492 N N . MET A 1 184 ? 21.945 0.806 -7.994 1.00 74.19 184 MET A N 1
ATOM 1493 C CA . MET A 1 184 ? 21.233 1.794 -7.173 1.00 74.19 184 MET A CA 1
ATOM 1494 C C . MET A 1 184 ? 19.946 1.209 -6.580 1.00 74.19 184 MET A C 1
ATOM 1496 O O . MET A 1 184 ? 19.663 1.382 -5.395 1.00 74.19 184 MET A O 1
ATOM 1500 N N . LEU A 1 185 ? 19.180 0.459 -7.379 1.00 69.38 185 LEU A N 1
ATOM 1501 C CA . LEU A 1 185 ? 17.949 -0.173 -6.910 1.00 69.38 185 LEU A CA 1
ATOM 1502 C C . LEU A 1 185 ? 18.221 -1.242 -5.839 1.00 69.38 185 LEU A C 1
ATOM 1504 O O . LEU A 1 185 ? 17.504 -1.316 -4.840 1.00 69.38 185 LEU A O 1
ATOM 1508 N N . LYS A 1 186 ? 19.284 -2.041 -5.998 1.00 74.19 186 LYS A N 1
ATOM 1509 C CA . LYS A 1 186 ? 19.716 -3.015 -4.980 1.00 74.19 186 LYS A CA 1
ATOM 1510 C C . LYS A 1 186 ? 20.116 -2.335 -3.670 1.00 74.19 186 LYS A C 1
ATOM 1512 O O . LYS A 1 186 ? 19.749 -2.821 -2.601 1.00 74.19 186 LYS A O 1
ATOM 1517 N N . GLU A 1 187 ? 20.834 -1.216 -3.733 1.00 77.94 187 GLU A N 1
ATOM 1518 C CA . GLU A 1 187 ? 21.201 -0.430 -2.550 1.00 77.94 187 GLU A CA 1
ATOM 1519 C C . GLU A 1 187 ? 19.968 0.122 -1.829 1.00 77.94 187 GLU A C 1
ATOM 1521 O O . GLU A 1 187 ? 19.858 -0.034 -0.611 1.00 77.94 187 GLU A O 1
ATOM 1526 N N . GLN A 1 188 ? 18.993 0.667 -2.567 1.00 64.69 188 GLN A N 1
ATOM 1527 C CA . GLN A 1 188 ? 17.719 1.108 -1.991 1.00 64.69 188 GLN A CA 1
ATOM 1528 C C . GLN A 1 188 ? 16.976 -0.046 -1.313 1.00 64.69 188 GLN A C 1
ATOM 1530 O O . GLN A 1 188 ? 16.538 0.087 -0.171 1.00 64.69 188 GLN A O 1
ATOM 1535 N N . MET A 1 189 ? 16.873 -1.208 -1.963 1.00 66.81 189 MET A N 1
ATOM 1536 C CA . MET A 1 189 ? 16.240 -2.384 -1.357 1.00 66.81 189 MET A CA 1
ATOM 1537 C C . MET A 1 189 ? 16.953 -2.832 -0.076 1.00 66.81 189 MET A C 1
ATOM 1539 O O . MET A 1 189 ? 16.291 -3.192 0.898 1.00 66.81 189 MET A O 1
ATOM 1543 N N . ASN A 1 190 ? 18.285 -2.787 -0.045 1.00 68.19 190 ASN A N 1
ATOM 1544 C CA . ASN A 1 190 ? 19.062 -3.115 1.149 1.00 68.19 190 ASN A CA 1
ATOM 1545 C C . ASN A 1 190 ? 18.851 -2.092 2.273 1.00 68.19 190 ASN A C 1
ATOM 1547 O O . ASN A 1 190 ? 18.732 -2.484 3.436 1.00 68.19 190 ASN A O 1
ATOM 1551 N N . PHE A 1 191 ? 18.743 -0.804 1.940 1.00 72.81 191 PHE A N 1
ATOM 1552 C CA . PHE A 1 191 ? 18.379 0.243 2.893 1.00 72.81 191 PHE A CA 1
ATOM 1553 C C . PHE A 1 191 ? 17.002 -0.031 3.512 1.00 72.81 191 PHE A C 1
ATOM 1555 O O . PHE A 1 191 ? 16.889 -0.120 4.735 1.00 72.81 191 PHE A O 1
ATOM 1562 N N . TYR A 1 192 ? 15.980 -0.274 2.684 1.00 56.88 192 TYR A N 1
ATOM 1563 C CA . TYR A 1 192 ? 14.637 -0.614 3.164 1.00 56.88 192 TYR A CA 1
ATOM 1564 C C . TYR A 1 192 ? 14.632 -1.887 4.011 1.00 56.88 192 TYR A C 1
ATOM 1566 O O . TYR A 1 192 ? 14.015 -1.913 5.073 1.00 56.88 192 TYR A O 1
ATOM 1574 N N . ARG A 1 193 ? 15.361 -2.931 3.600 1.00 71.75 193 ARG A N 1
ATOM 1575 C CA . ARG A 1 193 ? 15.490 -4.180 4.367 1.00 71.75 193 ARG A CA 1
ATOM 1576 C C . ARG A 1 193 ? 16.091 -3.943 5.752 1.00 71.75 193 ARG A C 1
ATOM 1578 O O . ARG A 1 193 ? 15.643 -4.559 6.712 1.00 71.75 193 ARG A O 1
ATOM 1585 N N . ARG A 1 194 ? 17.086 -3.061 5.863 1.00 69.94 194 ARG A N 1
ATOM 1586 C CA . ARG A 1 194 ? 17.744 -2.728 7.134 1.00 69.94 194 ARG A CA 1
ATOM 1587 C C . ARG A 1 194 ? 16.880 -1.846 8.035 1.00 69.94 194 ARG A C 1
ATOM 1589 O O . ARG A 1 194 ? 16.987 -1.950 9.251 1.00 69.94 194 ARG A O 1
ATOM 1596 N N . PHE A 1 195 ? 16.043 -0.998 7.446 1.00 62.44 195 PHE A N 1
ATOM 1597 C CA . PHE A 1 195 ? 15.191 -0.053 8.169 1.00 62.44 195 PHE A CA 1
ATOM 1598 C C . PHE A 1 195 ? 13.804 -0.630 8.515 1.00 62.44 195 PHE A C 1
ATOM 1600 O O . PHE A 1 195 ? 13.120 -0.143 9.411 1.00 62.44 195 PHE A O 1
ATOM 1607 N N . LYS A 1 196 ? 13.374 -1.706 7.851 1.00 66.19 196 LYS A N 1
ATOM 1608 C CA . LYS A 1 196 ? 12.105 -2.384 8.149 1.00 66.19 196 LYS A CA 1
ATOM 1609 C C . LYS A 1 196 ? 11.987 -2.843 9.622 1.00 66.19 196 LYS A C 1
ATOM 1611 O O . LYS A 1 196 ? 10.994 -2.488 10.245 1.00 66.19 196 LYS A O 1
ATOM 1616 N N . PRO A 1 197 ? 12.992 -3.500 10.240 1.00 72.81 197 PRO A N 1
ATOM 1617 C CA . PRO A 1 197 ? 12.880 -3.966 11.624 1.00 72.81 197 PRO A CA 1
ATOM 1618 C C . PRO A 1 197 ? 12.720 -2.847 12.660 1.00 72.81 197 PRO A C 1
ATOM 1620 O O . PRO A 1 197 ? 12.201 -3.093 13.741 1.00 72.81 197 PRO A O 1
ATOM 1623 N N . THR A 1 198 ? 13.189 -1.625 12.379 1.00 66.88 198 THR A N 1
ATOM 1624 C CA . THR A 1 198 ? 12.982 -0.483 13.285 1.00 66.88 198 THR A CA 1
ATOM 1625 C C . THR A 1 198 ? 11.553 0.041 13.218 1.00 66.88 198 THR A C 1
ATOM 1627 O O . THR A 1 198 ? 11.016 0.422 14.254 1.00 66.88 198 THR A O 1
ATOM 1630 N N . PHE A 1 199 ? 10.926 0.008 12.036 1.00 60.12 199 PHE A N 1
ATOM 1631 C CA . PHE A 1 199 ? 9.499 0.299 11.902 1.00 60.12 199 PHE A CA 1
ATOM 1632 C C . PHE A 1 199 ? 8.650 -0.771 12.581 1.00 60.12 199 PHE A C 1
ATOM 1634 O O . PHE A 1 199 ? 7.775 -0.414 13.362 1.00 60.12 199 PHE A O 1
ATOM 1641 N N . ASP A 1 200 ? 8.959 -2.049 12.351 1.00 67.31 200 ASP A N 1
ATOM 1642 C CA . ASP A 1 200 ? 8.240 -3.165 12.971 1.00 67.31 200 ASP A CA 1
ATOM 1643 C C . ASP A 1 200 ? 8.319 -3.059 14.511 1.00 67.31 200 ASP A C 1
ATOM 1645 O O . ASP A 1 200 ? 7.293 -3.037 15.174 1.00 67.31 200 ASP A O 1
ATOM 1649 N N . LYS A 1 201 ? 9.507 -2.791 15.081 1.00 72.69 201 LYS A N 1
ATOM 1650 C CA . LYS A 1 201 ? 9.663 -2.525 16.528 1.00 72.69 201 LYS A CA 1
ATOM 1651 C C . LYS A 1 201 ? 8.869 -1.319 17.029 1.00 72.69 201 LYS A C 1
ATOM 1653 O O . LYS A 1 201 ? 8.367 -1.342 18.145 1.00 72.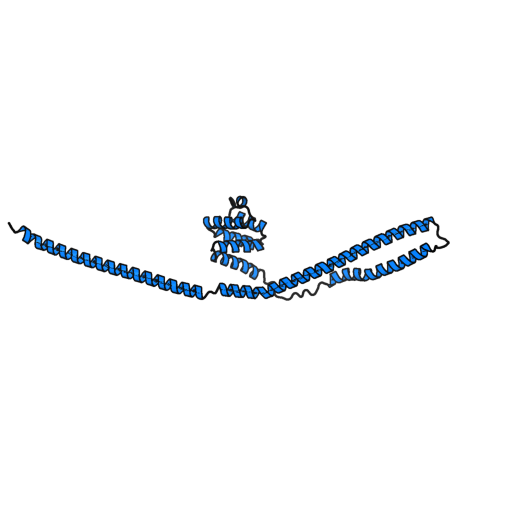69 201 LYS A O 1
ATOM 1658 N N . SER A 1 202 ? 8.806 -0.236 16.254 1.00 57.44 202 SER A N 1
ATOM 1659 C CA . SER A 1 202 ? 8.014 0.936 16.644 1.00 57.44 202 SER A CA 1
ATOM 1660 C C . SER A 1 202 ? 6.511 0.673 16.566 1.00 57.44 202 SER A C 1
ATOM 1662 O O . SER A 1 202 ? 5.772 1.209 17.382 1.00 57.44 202 SER A O 1
ATOM 1664 N N . ALA A 1 203 ? 6.065 -0.161 15.624 1.00 59.16 203 ALA A N 1
ATOM 1665 C CA . ALA A 1 203 ? 4.679 -0.595 15.526 1.00 59.16 203 ALA A CA 1
ATOM 1666 C C . ALA A 1 203 ? 4.319 -1.515 16.699 1.00 59.16 203 ALA A C 1
ATOM 1668 O O . ALA A 1 203 ? 3.315 -1.264 17.353 1.00 59.16 203 ALA A O 1
ATOM 1669 N N . ASP A 1 204 ? 5.193 -2.464 17.050 1.00 62.31 204 ASP A N 1
ATOM 1670 C CA . ASP A 1 204 ? 5.021 -3.328 18.223 1.00 62.31 204 ASP A CA 1
ATOM 1671 C C . ASP A 1 204 ? 4.903 -2.498 19.513 1.00 62.31 204 ASP A C 1
ATOM 1673 O O . ASP A 1 204 ? 4.008 -2.734 20.319 1.00 62.31 204 ASP A O 1
ATOM 1677 N N . LEU A 1 205 ? 5.758 -1.480 19.698 1.00 62.88 205 LEU A N 1
ATOM 1678 C CA . LEU A 1 205 ? 5.701 -0.559 20.846 1.00 62.88 205 LEU A CA 1
ATOM 1679 C C . LEU A 1 205 ? 4.429 0.303 20.876 1.00 62.88 205 LEU A C 1
ATOM 1681 O O . LEU A 1 205 ? 3.978 0.684 21.952 1.00 62.88 205 LEU A O 1
ATOM 1685 N N . LEU A 1 206 ? 3.864 0.635 19.713 1.00 61.31 206 LEU A N 1
ATOM 1686 C CA . LEU A 1 206 ? 2.595 1.360 19.611 1.00 61.31 206 LEU A CA 1
ATOM 1687 C C . LEU A 1 206 ? 1.378 0.443 19.812 1.00 61.31 206 LEU A C 1
ATOM 1689 O O . LEU A 1 206 ? 0.339 0.924 20.246 1.00 61.31 206 LEU A O 1
ATOM 1693 N N . GLU A 1 207 ? 1.482 -0.853 19.513 1.00 56.72 207 GLU A N 1
ATOM 1694 C CA . GLU A 1 207 ? 0.422 -1.841 19.762 1.00 56.72 207 GLU A CA 1
ATOM 1695 C C . GLU A 1 207 ? 0.428 -2.375 21.205 1.00 56.72 207 GLU A C 1
ATOM 1697 O O . GLU A 1 207 ? -0.601 -2.830 21.697 1.00 56.72 207 GLU A O 1
ATOM 1702 N N . SER A 1 208 ? 1.556 -2.278 21.915 1.00 52.34 208 SER A N 1
ATOM 1703 C CA . SER A 1 208 ? 1.729 -2.752 23.297 1.00 52.34 208 SER A CA 1
ATOM 1704 C C . SER A 1 208 ? 1.630 -1.632 24.338 1.00 52.34 208 SER A C 1
ATOM 1706 O O . SER A 1 208 ? 2.396 -1.595 25.300 1.00 52.34 208 SER A O 1
ATOM 1708 N N . PHE A 1 209 ? 0.674 -0.709 24.178 1.00 54.38 209 PHE A N 1
ATOM 1709 C CA . PHE A 1 209 ? 0.395 0.309 25.193 1.00 54.38 209 PHE A CA 1
ATOM 1710 C C . PHE A 1 209 ? -0.119 -0.335 26.495 1.00 54.38 209 PHE A C 1
ATOM 1712 O O . PHE A 1 209 ? -1.317 -0.395 26.764 1.00 54.38 209 PHE A O 1
ATOM 1719 N N . GLU A 1 210 ? 0.811 -0.725 27.365 1.00 59.66 210 GLU A N 1
ATOM 1720 C CA . GLU A 1 210 ? 0.567 -1.039 28.777 1.00 59.66 210 GLU A CA 1
ATOM 1721 C C . GLU A 1 210 ? -0.173 0.116 29.478 1.00 59.66 210 GLU A C 1
ATOM 1723 O O . GLU A 1 210 ? -0.943 -0.103 30.411 1.00 59.66 210 GLU A O 1
ATOM 1728 N N . THR A 1 211 ? -0.017 1.357 28.998 1.00 56.81 211 THR A N 1
ATOM 1729 C CA . THR A 1 211 ? -0.762 2.507 29.523 1.00 56.81 211 THR A CA 1
ATOM 1730 C C . THR A 1 211 ? -2.223 2.527 29.076 1.00 56.81 211 THR A C 1
ATOM 1732 O O . THR A 1 211 ? -3.054 3.044 29.813 1.00 56.81 211 THR A O 1
ATOM 1735 N N . GLU A 1 212 ? -2.578 1.951 27.922 1.00 66.62 212 GLU A N 1
ATOM 1736 C CA . GLU A 1 212 ? -3.979 1.852 27.501 1.00 66.62 212 GLU A CA 1
ATOM 1737 C C . GLU A 1 212 ? -4.725 0.830 28.365 1.00 66.62 212 GLU A C 1
ATOM 1739 O O . GLU A 1 212 ? -5.838 1.113 28.807 1.00 66.62 212 GLU A O 1
ATOM 1744 N N . GLU A 1 213 ? -4.106 -0.318 28.670 1.00 71.56 213 GLU A N 1
ATOM 1745 C CA . GLU A 1 213 ? -4.674 -1.286 29.617 1.00 71.56 213 GLU A CA 1
ATOM 1746 C C . GLU A 1 213 ? -4.800 -0.701 31.024 1.00 71.56 213 GLU A C 1
ATOM 1748 O O . GLU A 1 213 ? -5.882 -0.773 31.604 1.00 71.56 213 GLU A O 1
ATOM 1753 N N . GLN A 1 214 ? -3.763 -0.033 31.538 1.00 70.38 214 GLN A N 1
ATOM 1754 C CA . GLN A 1 214 ? -3.824 0.617 32.853 1.00 70.38 214 GLN A CA 1
ATOM 1755 C C . GLN A 1 214 ? -4.919 1.690 32.915 1.00 70.38 214 GLN A C 1
ATOM 1757 O O . GLN A 1 214 ? -5.694 1.735 33.868 1.00 70.38 214 GLN A O 1
ATOM 1762 N N . ILE A 1 215 ? -5.042 2.529 31.882 1.00 69.75 215 ILE A N 1
ATOM 1763 C CA . ILE A 1 215 ? -6.113 3.530 31.806 1.00 69.75 215 ILE A CA 1
ATOM 1764 C C . ILE A 1 215 ? -7.480 2.834 31.752 1.00 69.75 215 ILE A C 1
ATOM 1766 O O . ILE A 1 215 ? -8.405 3.232 32.459 1.00 69.75 215 ILE A O 1
ATOM 1770 N N . ARG A 1 216 ? -7.629 1.770 30.957 1.00 73.69 216 ARG A N 1
ATOM 1771 C CA . ARG A 1 216 ? -8.886 1.021 30.820 1.00 73.69 216 ARG A CA 1
ATOM 1772 C C . ARG A 1 216 ? -9.321 0.369 32.134 1.00 73.69 216 ARG A C 1
ATOM 1774 O O . ARG A 1 216 ? -10.506 0.443 32.464 1.00 73.69 216 ARG A O 1
ATOM 1781 N N . GLU A 1 217 ? -8.389 -0.226 32.876 1.00 78.00 217 GLU A N 1
ATOM 1782 C CA . GLU A 1 217 ? -8.644 -0.827 34.189 1.00 78.00 217 GLU A CA 1
ATOM 1783 C C . GLU A 1 217 ? -9.086 0.214 35.220 1.00 78.00 217 GLU A C 1
ATOM 1785 O O . GLU A 1 217 ? -10.089 0.008 35.907 1.00 78.00 217 GLU A O 1
ATOM 1790 N N . GLU A 1 218 ? -8.399 1.357 35.298 1.00 80.06 218 GLU A N 1
ATOM 1791 C CA . GLU A 1 218 ? -8.768 2.438 36.218 1.00 80.06 218 GLU A CA 1
ATOM 1792 C C . GLU A 1 218 ? -10.153 3.019 35.886 1.00 80.06 218 GLU A C 1
ATOM 1794 O O . GLU A 1 218 ? -10.970 3.260 36.778 1.00 80.06 218 GLU A O 1
ATOM 1799 N N . PHE A 1 219 ? -10.481 3.152 34.597 1.00 66.31 219 PHE A N 1
ATOM 1800 C CA . PHE A 1 219 ? -11.817 3.563 34.166 1.00 66.31 219 PHE A CA 1
ATOM 1801 C C . PHE A 1 219 ? -12.904 2.526 34.488 1.00 66.31 219 PHE A C 1
ATOM 1803 O O . PHE A 1 219 ? -14.039 2.915 34.772 1.00 66.31 219 PHE A O 1
ATOM 1810 N N . GLU A 1 220 ? -12.606 1.224 34.453 1.00 81.69 220 GLU A N 1
ATOM 1811 C CA . GLU A 1 220 ? -13.583 0.193 34.829 1.00 81.69 220 GLU A CA 1
ATOM 1812 C C . GLU A 1 220 ? -13.821 0.152 36.342 1.00 81.69 220 GLU A C 1
ATOM 1814 O O . GLU A 1 220 ? -14.974 0.078 36.768 1.00 81.69 220 GLU A O 1
ATOM 1819 N N . LYS A 1 221 ? -12.769 0.301 37.159 1.00 84.88 221 LYS A N 1
ATOM 1820 C CA . LYS A 1 221 ? -12.908 0.439 38.621 1.00 84.88 221 LYS A CA 1
ATOM 1821 C C . LYS A 1 221 ? -13.786 1.634 38.984 1.00 84.88 221 LYS A C 1
ATOM 1823 O O . LYS A 1 221 ? -14.688 1.504 39.810 1.00 84.88 221 LYS A O 1
ATOM 1828 N N . LEU A 1 222 ? -13.574 2.775 38.324 1.00 77.62 222 LEU A N 1
ATOM 1829 C CA . LEU A 1 222 ? -14.394 3.966 38.531 1.00 77.62 222 LEU A CA 1
ATOM 1830 C C . LEU A 1 222 ? -15.860 3.728 38.139 1.00 77.62 222 LEU A C 1
ATOM 1832 O O . LEU A 1 222 ? -16.762 4.101 38.886 1.00 77.62 222 LEU A O 1
ATOM 1836 N N . ARG A 1 223 ? -16.116 3.070 37.000 1.00 73.75 223 ARG A N 1
ATOM 1837 C CA . ARG A 1 223 ? -17.484 2.713 36.586 1.00 73.75 223 ARG A CA 1
ATOM 1838 C C . ARG A 1 223 ? -18.172 1.791 37.591 1.00 73.75 223 ARG A C 1
ATOM 1840 O O . ARG A 1 223 ? -19.362 1.967 37.833 1.00 73.75 223 ARG A O 1
ATOM 1847 N N . GLN A 1 224 ? -17.454 0.826 38.164 1.00 79.56 224 GLN A N 1
ATOM 1848 C CA . GLN A 1 224 ? -18.014 -0.062 39.181 1.00 79.56 224 GLN A CA 1
ATOM 1849 C C . GLN A 1 224 ? -18.361 0.697 40.466 1.00 79.56 224 GLN A C 1
ATOM 1851 O O . GLN A 1 224 ? -19.478 0.559 40.952 1.00 79.56 224 GLN A O 1
ATOM 1856 N N . PHE A 1 225 ? -17.463 1.561 40.947 1.00 78.31 225 PHE A N 1
ATOM 1857 C CA . PHE A 1 225 ? -17.714 2.397 42.123 1.00 78.31 225 PHE A CA 1
ATOM 1858 C C . PHE A 1 225 ? -18.978 3.254 41.969 1.00 78.31 225 PHE A C 1
ATOM 1860 O O . PHE A 1 225 ? -19.814 3.286 42.865 1.00 78.31 225 PHE A O 1
ATOM 1867 N N . VAL A 1 226 ? -19.156 3.901 40.811 1.00 75.88 226 VAL A N 1
ATOM 1868 C CA . VAL A 1 226 ? -20.352 4.716 40.540 1.00 75.88 226 VAL A CA 1
ATOM 1869 C C . VAL A 1 226 ? -21.626 3.868 40.563 1.00 75.88 226 VAL A C 1
ATOM 1871 O O . VAL A 1 226 ? -22.612 4.286 41.160 1.00 75.88 226 VAL A O 1
ATOM 1874 N N . ARG A 1 227 ? -21.612 2.662 39.976 1.00 80.88 227 ARG A N 1
ATOM 1875 C CA . ARG A 1 227 ? -22.769 1.749 40.020 1.00 80.88 227 ARG A CA 1
ATOM 1876 C C . ARG A 1 227 ? -23.128 1.342 41.447 1.00 80.88 227 ARG A C 1
ATOM 1878 O O . ARG A 1 227 ? -24.310 1.285 41.779 1.00 80.88 227 ARG A O 1
ATOM 1885 N N . ASP A 1 228 ? -22.124 1.052 42.267 1.00 85.19 228 ASP A N 1
ATOM 1886 C CA . ASP A 1 228 ? -22.325 0.622 43.651 1.00 85.19 228 ASP A CA 1
ATOM 1887 C C . ASP A 1 228 ? -22.866 1.772 44.514 1.00 85.19 228 ASP A C 1
ATOM 1889 O O . ASP A 1 228 ? -23.810 1.574 45.280 1.00 85.19 228 ASP A O 1
ATOM 1893 N N . GLU A 1 229 ? -22.339 2.986 44.331 1.00 78.69 229 GLU A N 1
ATOM 1894 C CA . GLU A 1 229 ? -22.814 4.195 45.014 1.00 78.69 229 GLU A CA 1
ATOM 1895 C C . GLU A 1 229 ? -24.255 4.546 44.603 1.00 78.69 229 GLU A C 1
ATOM 1897 O O . GLU A 1 229 ? -25.110 4.803 45.454 1.00 78.69 229 GLU A O 1
ATOM 1902 N N . GLU A 1 230 ? -24.569 4.491 43.303 1.00 75.62 230 GLU A N 1
ATOM 1903 C CA . GLU A 1 230 ? -25.931 4.700 42.798 1.00 75.62 230 GLU A CA 1
ATOM 1904 C C . GLU A 1 230 ? -26.904 3.650 43.352 1.00 75.62 230 GLU A C 1
ATOM 1906 O O . GLU A 1 230 ? -28.009 3.990 43.784 1.00 75.62 230 GLU A O 1
ATOM 1911 N N . ALA A 1 231 ? -26.498 2.377 43.396 1.00 89.19 231 ALA A N 1
ATOM 1912 C CA . ALA A 1 231 ? -27.308 1.308 43.969 1.00 89.19 231 ALA A CA 1
ATOM 1913 C C . A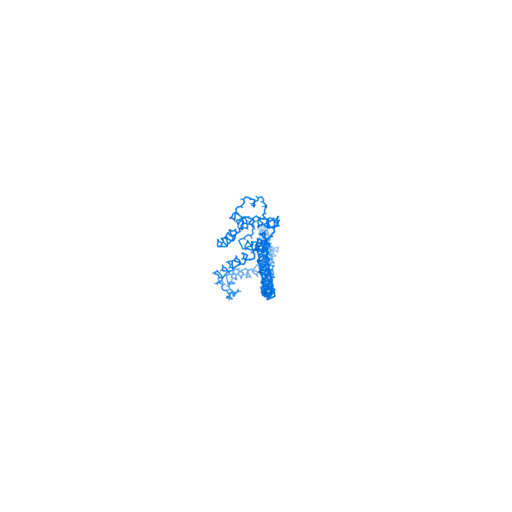LA A 1 231 ? -27.548 1.516 45.473 1.00 89.19 231 ALA A C 1
ATOM 1915 O O . ALA A 1 231 ? -28.685 1.377 45.933 1.00 89.19 231 ALA A O 1
ATOM 1916 N N . ALA A 1 232 ? -26.516 1.894 46.233 1.00 89.44 232 ALA A N 1
ATOM 1917 C CA . ALA A 1 232 ? -26.627 2.185 47.660 1.00 89.44 232 ALA A CA 1
ATOM 1918 C C . ALA A 1 232 ? -27.567 3.370 47.927 1.00 89.44 232 ALA A C 1
ATOM 1920 O O . ALA A 1 232 ? -28.432 3.292 48.804 1.00 89.44 232 ALA A O 1
ATOM 1921 N N . MET A 1 233 ? -27.465 4.433 47.124 1.00 83.00 233 MET A N 1
ATOM 1922 C CA . MET A 1 233 ? -28.357 5.589 47.204 1.00 83.00 233 MET A CA 1
ATOM 1923 C C . MET A 1 233 ? -29.818 5.194 46.944 1.00 83.00 233 MET A C 1
ATOM 1925 O O . MET A 1 233 ? -30.711 5.593 47.695 1.00 83.00 233 MET A O 1
ATOM 1929 N N . VAL A 1 234 ? -30.077 4.374 45.921 1.00 88.50 234 VAL A N 1
ATOM 1930 C CA . VAL A 1 234 ? -31.431 3.888 45.607 1.00 88.50 234 VAL A CA 1
ATOM 1931 C C . VAL A 1 234 ? -31.998 3.028 46.741 1.00 88.50 234 VAL A C 1
ATOM 1933 O O . VAL A 1 234 ? -33.179 3.158 47.072 1.00 88.50 234 VAL A O 1
ATOM 1936 N N . VAL A 1 235 ? -31.182 2.167 47.356 1.00 92.56 235 VAL A N 1
ATOM 1937 C CA . VAL A 1 235 ? -31.602 1.352 48.509 1.00 92.56 235 VAL A CA 1
ATOM 1938 C C . VAL A 1 235 ? -31.957 2.242 49.698 1.00 92.56 235 VAL A C 1
ATOM 1940 O O . VAL A 1 235 ? -33.062 2.124 50.228 1.00 92.56 235 VAL A O 1
ATOM 1943 N N . ALA A 1 236 ? -31.087 3.188 50.061 1.00 90.44 236 ALA A N 1
ATOM 1944 C CA . ALA A 1 236 ? -31.337 4.118 51.161 1.00 90.44 236 ALA A CA 1
ATOM 1945 C C . ALA A 1 236 ? -32.618 4.943 50.939 1.00 90.44 236 ALA A C 1
ATOM 1947 O O . ALA A 1 236 ? -33.412 5.141 51.862 1.00 90.44 236 ALA A O 1
ATOM 1948 N N . GLN A 1 237 ? -32.863 5.382 49.700 1.00 85.38 237 GLN A N 1
ATOM 1949 C CA . GLN A 1 237 ? -34.082 6.107 49.351 1.00 85.38 237 GLN A CA 1
ATOM 1950 C C . GLN A 1 237 ? -35.337 5.236 49.508 1.00 85.38 237 GLN A C 1
ATOM 1952 O O . GLN A 1 237 ? -36.333 5.701 50.067 1.00 85.38 237 GLN A O 1
ATOM 1957 N N . ARG A 1 238 ? -35.301 3.971 49.065 1.00 90.44 238 ARG A N 1
ATOM 1958 C CA . ARG A 1 238 ? -36.422 3.033 49.250 1.00 90.44 238 ARG A CA 1
ATOM 1959 C C . ARG A 1 238 ? -36.713 2.772 50.725 1.00 90.44 238 ARG A C 1
ATOM 1961 O O . ARG A 1 238 ? -37.876 2.800 51.124 1.00 90.44 238 ARG A O 1
ATOM 1968 N N . GLU A 1 239 ? -35.685 2.557 51.541 1.00 92.94 239 GLU A N 1
ATOM 1969 C CA . GLU A 1 239 ? -35.848 2.330 52.982 1.00 92.94 239 GLU A CA 1
ATOM 1970 C C . GLU A 1 239 ? -36.481 3.537 53.688 1.00 92.94 239 GLU A C 1
ATOM 1972 O O . GLU A 1 239 ? -37.381 3.382 54.522 1.00 92.94 239 GLU A O 1
ATOM 1977 N N . GLU A 1 240 ? -36.061 4.753 53.330 1.00 90.38 240 GLU A N 1
ATOM 1978 C CA . GLU A 1 240 ? -36.636 5.988 53.866 1.00 90.38 240 GLU A CA 1
ATOM 1979 C C . GLU A 1 240 ? -38.096 6.179 53.417 1.00 90.38 240 GLU A C 1
ATOM 1981 O O . GLU A 1 240 ? -38.955 6.521 54.240 1.00 90.38 240 GLU A O 1
ATOM 1986 N N . GLU A 1 241 ? -38.423 5.889 52.153 1.00 89.19 241 GLU A N 1
ATOM 1987 C CA . GLU A 1 241 ? -39.806 5.901 51.663 1.00 89.19 241 GLU A CA 1
ATOM 1988 C C . GLU A 1 241 ? -40.691 4.897 52.409 1.00 89.19 241 GLU A C 1
ATOM 1990 O O . GLU A 1 241 ? -41.785 5.256 52.861 1.00 89.19 241 GLU A O 1
ATOM 1995 N N . GLU A 1 242 ? -40.221 3.664 52.610 1.00 94.06 242 GLU A N 1
ATOM 1996 C CA . GLU A 1 242 ? -40.935 2.648 53.385 1.00 94.06 242 GLU A CA 1
ATOM 1997 C C . GLU A 1 242 ? -41.143 3.086 54.835 1.00 94.06 242 GLU A C 1
ATOM 1999 O O . GLU A 1 242 ? -42.239 2.939 55.390 1.00 94.06 242 GLU A O 1
ATOM 2004 N N . ARG A 1 243 ? -40.118 3.680 55.456 1.00 93.19 243 ARG A N 1
ATOM 2005 C CA . ARG A 1 243 ? -40.206 4.224 56.813 1.00 93.19 243 ARG A CA 1
ATOM 2006 C C . ARG A 1 243 ? -41.228 5.359 56.893 1.00 93.19 243 ARG A C 1
ATOM 2008 O O . ARG A 1 243 ? -41.987 5.416 57.863 1.00 93.19 243 ARG A O 1
ATOM 2015 N N . ARG A 1 244 ? -41.274 6.260 55.906 1.00 93.00 244 ARG A N 1
ATOM 2016 C CA . ARG A 1 244 ? -42.276 7.337 55.831 1.00 93.00 244 ARG A CA 1
ATOM 2017 C C . ARG A 1 244 ? -43.681 6.767 55.663 1.00 93.00 244 ARG A C 1
ATOM 2019 O O . ARG A 1 244 ? -44.600 7.205 56.352 1.00 93.00 244 ARG A O 1
ATOM 2026 N N . ASN A 1 245 ? -43.837 5.763 54.804 1.00 94.69 245 ASN A N 1
ATOM 2027 C CA . ASN A 1 245 ? -45.119 5.117 54.551 1.00 94.69 245 ASN A CA 1
ATOM 2028 C C . ASN A 1 245 ? -45.642 4.382 55.800 1.00 94.69 245 ASN A C 1
ATOM 2030 O O . ASN A 1 245 ? -46.825 4.481 56.124 1.00 94.69 245 ASN A O 1
ATOM 2034 N N . ARG A 1 246 ? -44.760 3.717 56.565 1.00 94.00 246 ARG A N 1
ATOM 2035 C CA . ARG A 1 246 ? -45.099 3.128 57.876 1.00 94.00 246 ARG A CA 1
ATOM 2036 C C . ARG A 1 246 ? -45.613 4.179 58.862 1.00 94.00 246 ARG A C 1
ATOM 2038 O O . ARG A 1 246 ? -46.728 4.032 59.355 1.00 94.00 246 ARG A O 1
ATOM 2045 N N . ARG A 1 247 ? -44.867 5.274 59.067 1.00 93.06 247 ARG A N 1
ATOM 2046 C CA . ARG A 1 247 ? -45.295 6.370 59.961 1.00 93.06 247 ARG A CA 1
ATOM 2047 C C . ARG A 1 247 ? -46.638 6.972 59.542 1.00 93.06 247 ARG A C 1
ATOM 2049 O O . ARG A 1 247 ? -47.461 7.299 60.390 1.00 93.06 247 ARG A O 1
ATOM 2056 N N . MET A 1 248 ? -46.876 7.108 58.238 1.00 93.06 248 MET A N 1
ATOM 2057 C CA . MET A 1 248 ? -48.139 7.631 57.716 1.00 93.06 248 MET A CA 1
ATOM 2058 C C . MET A 1 248 ? -49.309 6.680 57.987 1.00 93.06 248 MET A C 1
ATOM 2060 O O . MET A 1 248 ? -50.369 7.128 58.420 1.00 93.06 248 MET A O 1
ATOM 2064 N N . LYS A 1 249 ? -49.108 5.367 57.802 1.00 93.50 249 LYS A N 1
ATOM 2065 C CA . LYS A 1 249 ? -50.100 4.350 58.177 1.00 93.50 249 LYS A CA 1
ATOM 2066 C C . LYS A 1 249 ? -50.416 4.414 59.669 1.00 93.50 249 LYS A C 1
ATOM 2068 O O . LYS A 1 249 ? -51.590 4.430 60.020 1.00 93.50 249 LYS A O 1
ATOM 2073 N N . GLU A 1 250 ? -49.410 4.486 60.536 1.00 94.12 250 GLU A N 1
ATOM 2074 C CA . GLU A 1 250 ? -49.598 4.592 61.993 1.00 94.12 250 GLU A CA 1
ATOM 2075 C C . GLU A 1 250 ? -50.374 5.859 62.385 1.00 94.12 250 GLU A C 1
ATOM 2077 O O . GLU A 1 250 ? -51.338 5.781 63.148 1.00 94.12 250 GLU A O 1
ATOM 2082 N N . ALA A 1 251 ? -50.022 7.015 61.809 1.00 91.19 251 ALA A N 1
ATOM 2083 C CA . ALA A 1 251 ? -50.732 8.273 62.043 1.00 91.19 251 ALA A CA 1
ATOM 2084 C C . ALA A 1 251 ? -52.209 8.188 61.622 1.00 91.19 251 ALA A C 1
ATOM 2086 O O . ALA A 1 251 ? -53.089 8.636 62.355 1.00 91.19 251 ALA A O 1
ATOM 2087 N N . PHE A 1 252 ? -52.495 7.562 60.478 1.00 92.56 252 PHE A N 1
ATOM 2088 C CA . PHE A 1 252 ? -53.863 7.360 60.006 1.00 92.56 252 PHE A CA 1
ATOM 2089 C C . PHE A 1 252 ? -54.675 6.452 60.941 1.00 92.56 252 PHE A C 1
ATOM 2091 O O . PHE A 1 252 ? -55.811 6.780 61.280 1.00 92.56 252 PHE A O 1
ATOM 2098 N N . HIS A 1 253 ? -54.084 5.350 61.421 1.00 92.12 253 HIS A N 1
ATOM 2099 C CA . HIS A 1 253 ? -54.733 4.472 62.403 1.00 92.12 253 HIS A CA 1
ATOM 2100 C C . HIS A 1 253 ? -55.033 5.208 63.715 1.00 92.12 253 HIS A C 1
ATOM 2102 O O . HIS A 1 253 ? -56.121 5.045 64.265 1.00 92.12 253 HIS A O 1
ATOM 2108 N N . SER A 1 254 ? -54.107 6.049 64.187 1.00 91.19 254 SER A N 1
ATOM 2109 C CA . SER A 1 254 ? -54.311 6.884 65.376 1.00 91.19 254 SER A CA 1
ATOM 2110 C C . SER A 1 254 ? -55.484 7.857 65.200 1.00 91.19 254 SER A C 1
ATOM 2112 O O . SER A 1 254 ? -56.351 7.935 66.068 1.00 91.19 254 SER A O 1
ATOM 2114 N N . ILE A 1 255 ? -55.585 8.533 64.047 1.00 89.56 255 ILE A N 1
ATOM 2115 C CA . ILE A 1 255 ? -56.718 9.424 63.736 1.00 89.56 255 ILE A CA 1
ATOM 2116 C C . ILE A 1 255 ? -58.040 8.647 63.723 1.00 89.56 255 ILE A C 1
ATOM 2118 O O . ILE A 1 255 ? -59.001 9.080 64.355 1.00 89.56 255 ILE A O 1
ATOM 2122 N N . ILE A 1 256 ? -58.090 7.483 63.063 1.00 88.31 256 ILE A N 1
ATOM 2123 C CA . ILE A 1 256 ? -59.295 6.637 63.037 1.00 88.31 256 ILE A CA 1
ATOM 2124 C C . ILE A 1 256 ? -59.716 6.237 64.454 1.00 88.31 256 ILE A C 1
ATOM 2126 O O . ILE A 1 256 ? -60.900 6.296 64.774 1.00 88.31 256 ILE A O 1
ATOM 2130 N N . GLN A 1 257 ? -58.769 5.855 65.315 1.00 86.88 257 GLN A N 1
ATOM 2131 C CA . GLN A 1 257 ? -59.065 5.516 66.710 1.00 86.88 257 GLN A CA 1
ATOM 2132 C C . GLN A 1 257 ? -59.590 6.710 67.519 1.00 86.88 257 GLN A C 1
ATOM 2134 O O . GLN A 1 257 ? -60.358 6.507 68.455 1.00 86.88 257 GLN A O 1
ATOM 2139 N N . GLN A 1 258 ? -59.220 7.940 67.156 1.00 82.94 258 GLN A N 1
ATOM 2140 C CA . GLN A 1 258 ? -59.695 9.168 67.803 1.00 82.94 258 GLN A CA 1
ATOM 2141 C C . GLN A 1 258 ? -61.046 9.669 67.251 1.00 82.94 258 GLN A C 1
ATOM 2143 O O . GLN A 1 258 ? -61.725 10.457 67.915 1.00 82.94 258 GLN A O 1
ATOM 2148 N N . CYS A 1 259 ? -61.494 9.207 66.077 1.00 76.69 259 CYS A N 1
ATOM 2149 C CA . CYS A 1 259 ? -62.779 9.607 65.483 1.00 76.69 259 CYS A CA 1
ATOM 2150 C C . CYS A 1 259 ? -64.019 9.319 66.361 1.00 76.69 259 CYS A C 1
ATOM 2152 O O . CYS A 1 259 ? -64.863 10.209 66.469 1.00 76.69 259 CYS A O 1
ATOM 2154 N N . PRO A 1 260 ? -64.170 8.151 67.021 1.00 76.25 260 PRO A N 1
ATOM 2155 C CA . PRO A 1 260 ? -65.330 7.867 67.869 1.00 76.25 260 PRO A CA 1
ATOM 2156 C C . PRO A 1 260 ? -65.470 8.855 69.033 1.00 76.25 260 PRO A C 1
ATOM 2158 O O . PRO A 1 260 ? -66.574 9.304 69.330 1.00 76.25 260 PRO A O 1
ATOM 2161 N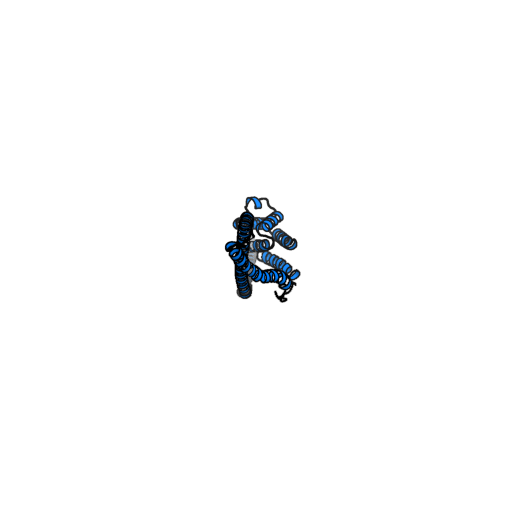 N . SER A 1 261 ? -64.352 9.254 69.650 1.00 65.44 261 SER A N 1
ATOM 2162 C CA . SER A 1 261 ? -64.331 10.251 70.728 1.00 65.44 261 SER A CA 1
ATOM 2163 C C . SER A 1 261 ? -64.664 11.670 70.259 1.00 65.44 261 SER A C 1
ATOM 2165 O O . SER A 1 261 ? -65.166 12.456 71.052 1.00 65.44 261 SER A O 1
ATOM 2167 N N . LEU A 1 262 ? -64.430 11.997 68.983 1.00 63.47 262 LEU A N 1
ATOM 2168 C CA . LEU A 1 262 ? -64.790 13.294 68.394 1.00 63.47 262 LEU A CA 1
ATOM 2169 C C . LEU A 1 262 ? -66.252 13.344 67.919 1.00 63.47 262 LEU A C 1
ATOM 2171 O O . LEU A 1 262 ? -66.849 14.416 67.884 1.00 63.47 262 LEU A O 1
ATOM 2175 N N . LEU A 1 263 ? -66.832 12.192 67.571 1.00 62.28 263 LEU A N 1
ATOM 2176 C CA . LEU A 1 263 ? -68.226 12.050 67.134 1.00 62.28 263 LEU A CA 1
ATOM 2177 C C . LEU A 1 263 ? -69.218 11.869 68.299 1.00 62.28 263 LEU A C 1
ATOM 2179 O O . LEU A 1 263 ? -70.420 12.010 68.092 1.00 62.28 263 LEU A O 1
ATOM 2183 N N . SER A 1 264 ? -68.734 11.576 69.511 1.00 55.84 264 SER A N 1
ATOM 2184 C CA . SER A 1 264 ? -69.561 11.381 70.714 1.00 55.84 264 SER A CA 1
ATOM 2185 C C . SER A 1 264 ? -69.797 12.661 71.533 1.00 55.84 264 SER A C 1
ATOM 2187 O O . SER A 1 264 ? -70.399 12.593 72.605 1.00 55.84 264 SER A O 1
ATOM 2189 N N . THR A 1 265 ? -69.354 13.823 71.049 1.00 56.25 265 THR A N 1
ATOM 2190 C CA . THR A 1 265 ? -69.617 15.131 71.665 1.00 56.25 265 THR A CA 1
ATOM 2191 C C . THR A 1 265 ? -70.804 15.793 70.960 1.00 56.25 265 THR A C 1
ATOM 2193 O O . THR A 1 265 ? -70.637 16.503 69.968 1.00 56.25 265 THR A O 1
ATOM 2196 N N . ARG A 1 266 ? -72.017 15.540 71.454 1.00 47.84 266 ARG A N 1
ATOM 2197 C CA . ARG A 1 266 ? -73.212 16.345 71.178 1.00 47.84 266 ARG A CA 1
ATOM 2198 C C . ARG A 1 266 ? -74.047 16.469 72.441 1.00 47.84 266 ARG A C 1
ATOM 2200 O O . ARG A 1 266 ? -74.128 15.459 73.171 1.00 47.84 266 ARG A O 1
#

Radius of gyration: 45.02 Å; chains: 1; bounding box: 123×38×138 Å